Protein AF-A0AA40EVM5-F1 (afdb_monomer)

pLDDT: mean 80.19, std 27.19, range [25.98, 98.94]

Solvent-accessible surface area (backbone atoms only — not comparable to full-atom values): 22036 Å² total; per-residue (Å²): 134,91,81,88,83,88,85,81,89,85,90,88,87,81,88,86,90,87,89,82,89,83,85,88,84,89,89,87,83,89,82,85,86,84,87,89,80,92,74,84,83,74,80,76,72,81,72,70,83,70,81,73,91,67,56,63,64,65,55,57,68,71,46,52,72,67,54,46,63,63,39,42,63,55,71,74,44,39,25,67,65,45,40,67,73,38,56,68,58,62,66,33,69,59,44,47,50,29,39,55,50,54,51,47,39,54,74,71,68,52,62,55,27,22,57,79,82,25,43,36,36,30,38,59,44,20,43,62,91,49,51,45,32,37,40,46,34,60,55,49,51,28,54,89,77,33,28,54,26,37,37,84,27,24,42,82,88,40,56,40,50,68,35,42,50,38,46,50,51,23,44,32,69,56,29,77,73,49,60,83,39,71,87,50,42,22,62,48,62,62,39,16,64,56,8,32,33,26,40,31,36,22,54,44,21,32,58,78,34,79,69,68,44,60,94,52,41,40,53,59,57,40,46,49,53,53,50,46,51,64,72,65,44,84,73,35,39,34,37,42,19,42,22,71,76,30,41,65,75,52,69,84,53,57,67,90,61,24,49,76,48,75,45,43,28,44,40,83,93,33,19,86,76,49,30,48,74,60,44,61,72,46,54,44,29,60,51,29,29,78,59,58,37,88,88,41,45,64,62,77,36,63,41,88,96,53,64,46,79,61,81,75,82,75,80,74,77,80,76,82,79,79,79,84,86,82,80,86,83,90,84,92,84,87,82,83,88,86,79,92,78,89,81,86,89,77,90,77,90,81,90,86,86,89,85,84,89,132

Organism: NCBI:txid314040

Sequence (358 aa):
MSTLKRKAANQAAGSDAKKTKQNGNIMSFFATPKPAAASSSTSTSAAEPTALKFNKQKWADGLTPEQRELLKLEIDTLDVSWLALLKDEILTKEFLDLKRWLARETREKRTWFPPQEDVYSWSRHTPFHTVKVVIVGQDPYHNNSQAHGLAFSVRAPTPAPPSLRNMYICLKNDYPSFVPPPAKGGLLTPWARRGVLLINTCLTVRAHEANSHANHGWERFTQRVIDLVATKRARGVVFMAWGTPAGKRVVKVDGGKHLVLKAVHPSPLSASRGFFTCGHFKKANEWLVTRYGEGGEVDWALVEGGSVLGEAAVVEEEVEEERPVSRLSETVKEGVRRGLRKTAAAEEVENVAPEEEE

Structure (mmCIF, N/CA/C/O backbone):
data_AF-A0AA40EVM5-F1
#
_entry.id   AF-A0AA40EVM5-F1
#
loop_
_atom_site.group_PDB
_atom_site.id
_atom_site.type_symbol
_atom_site.label_atom_id
_atom_site.label_alt_id
_atom_site.label_comp_id
_atom_site.label_asym_id
_atom_site.label_entity_id
_atom_site.label_seq_id
_atom_site.pdbx_PDB_ins_code
_atom_site.Cartn_x
_atom_site.Cartn_y
_atom_site.Cartn_z
_atom_site.occupancy
_atom_site.B_iso_or_equiv
_atom_site.auth_seq_id
_atom_site.auth_comp_id
_atom_site.auth_asym_id
_atom_site.auth_atom_id
_atom_site.pdbx_PDB_model_num
ATOM 1 N N . MET A 1 1 ? 16.373 -48.353 18.738 1.00 36.44 1 MET A N 1
ATOM 2 C CA . MET A 1 1 ? 16.098 -49.763 19.084 1.00 36.44 1 MET A CA 1
ATOM 3 C C . MET A 1 1 ? 14.592 -49.944 19.231 1.00 36.44 1 MET A C 1
ATOM 5 O O . MET A 1 1 ? 14.053 -49.385 20.168 1.00 36.44 1 MET A O 1
ATOM 9 N N . SER A 1 2 ? 13.980 -50.719 18.317 1.00 38.44 2 SER A N 1
ATOM 10 C CA . SER A 1 2 ? 12.705 -51.465 18.463 1.00 38.44 2 SER A CA 1
ATOM 11 C C . SER A 1 2 ? 11.383 -50.671 18.616 1.00 38.44 2 SER A C 1
ATOM 13 O O . SER A 1 2 ? 11.312 -49.781 19.443 1.00 38.44 2 SER A O 1
ATOM 15 N N . THR A 1 3 ? 10.261 -50.930 17.929 1.00 38.97 3 THR A N 1
ATOM 16 C CA . THR A 1 3 ? 9.872 -51.862 16.847 1.00 38.97 3 THR A CA 1
ATOM 17 C C . THR A 1 3 ? 8.542 -51.398 16.222 1.00 38.97 3 THR A C 1
ATOM 19 O O . THR A 1 3 ? 7.712 -50.760 16.862 1.00 38.97 3 THR A O 1
ATOM 22 N N . LEU A 1 4 ? 8.344 -51.775 14.955 1.00 41.50 4 LEU A N 1
ATOM 23 C CA . LEU A 1 4 ? 7.101 -51.729 14.178 1.00 41.50 4 LEU A CA 1
ATOM 24 C C . LEU A 1 4 ? 6.017 -52.686 14.711 1.00 41.50 4 LEU A C 1
ATOM 26 O O . LEU A 1 4 ? 6.352 -53.768 15.189 1.00 41.50 4 LEU A O 1
ATOM 30 N N . LYS A 1 5 ? 4.738 -52.411 14.396 1.00 38.59 5 LYS A N 1
ATOM 31 C CA . LYS A 1 5 ? 3.815 -53.450 13.885 1.00 38.59 5 LYS A CA 1
ATOM 32 C C . LYS A 1 5 ? 2.615 -52.874 13.116 1.00 38.59 5 LYS A C 1
ATOM 34 O O . LYS A 1 5 ? 1.750 -52.211 13.674 1.00 38.59 5 LYS A O 1
ATOM 39 N N . ARG A 1 6 ? 2.571 -53.191 11.816 1.00 39.66 6 ARG A N 1
ATOM 40 C CA . ARG A 1 6 ? 1.374 -53.202 10.957 1.00 39.66 6 ARG A CA 1
ATOM 41 C C . ARG A 1 6 ? 0.517 -54.428 11.296 1.00 39.66 6 ARG A C 1
ATOM 43 O O . ARG A 1 6 ? 1.074 -55.474 11.628 1.00 39.66 6 ARG A O 1
ATOM 50 N N . LYS A 1 7 ? -0.792 -54.359 11.041 1.00 35.97 7 LYS A N 1
ATOM 51 C CA . LYS A 1 7 ? -1.577 -55.528 10.616 1.00 35.97 7 LYS A CA 1
ATOM 52 C C . LYS A 1 7 ? -2.640 -55.099 9.605 1.00 35.97 7 LYS A C 1
ATOM 54 O O . LYS A 1 7 ? -3.309 -54.090 9.794 1.00 35.97 7 LYS A O 1
ATOM 59 N N . ALA A 1 8 ? -2.709 -55.855 8.517 1.00 33.06 8 ALA A N 1
ATOM 60 C CA . ALA A 1 8 ? -3.595 -55.682 7.379 1.00 33.06 8 ALA A CA 1
ATOM 61 C C . ALA A 1 8 ? -4.782 -56.661 7.438 1.00 33.06 8 ALA A C 1
ATOM 63 O O . ALA A 1 8 ? -4.667 -57.715 8.059 1.00 33.06 8 ALA A O 1
ATOM 64 N N . ALA A 1 9 ? -5.842 -56.269 6.720 1.00 31.80 9 ALA A N 1
ATOM 65 C CA . ALA A 1 9 ? -6.784 -57.049 5.905 1.00 31.80 9 ALA A CA 1
ATOM 66 C C . ALA A 1 9 ? -7.546 -58.251 6.506 1.00 31.80 9 ALA A C 1
ATOM 68 O O . ALA A 1 9 ? -6.947 -59.224 6.951 1.00 31.80 9 ALA A O 1
ATOM 69 N N . ASN A 1 10 ? -8.870 -58.270 6.288 1.00 30.08 10 ASN A N 1
ATOM 70 C CA . ASN A 1 10 ? -9.436 -59.277 5.385 1.00 30.08 10 ASN A CA 1
ATOM 71 C C . ASN A 1 10 ? -10.736 -58.812 4.697 1.00 30.08 10 ASN A C 1
ATOM 73 O O . ASN A 1 10 ? -11.513 -58.048 5.264 1.00 30.08 10 ASN A O 1
ATOM 77 N N . GLN A 1 11 ? -10.894 -59.268 3.455 1.00 31.97 11 GLN A N 1
ATOM 78 C CA . GLN A 1 11 ? -11.979 -59.025 2.500 1.00 31.97 11 GLN A CA 1
ATOM 79 C C . GLN A 1 11 ? -13.086 -60.091 2.593 1.00 31.97 11 GLN A C 1
ATOM 81 O O . GLN A 1 11 ? -12.864 -61.145 3.185 1.00 31.97 11 GLN A O 1
ATOM 86 N N . ALA A 1 12 ? -14.188 -59.816 1.875 1.00 32.16 12 ALA A N 1
ATOM 87 C CA . ALA A 1 12 ? -15.011 -60.706 1.024 1.00 32.16 12 ALA A CA 1
ATOM 88 C C . ALA A 1 12 ? -16.516 -60.580 1.337 1.00 32.16 12 ALA A C 1
ATOM 90 O O . ALA A 1 12 ? -16.874 -60.404 2.493 1.00 32.16 12 ALA A O 1
ATOM 91 N N . ALA A 1 13 ? -17.480 -60.737 0.426 1.00 29.89 13 ALA A N 1
ATOM 92 C CA . ALA A 1 13 ? -17.610 -60.696 -1.039 1.00 29.89 13 ALA A CA 1
ATOM 93 C C . ALA A 1 13 ? -19.093 -61.045 -1.352 1.00 29.89 13 ALA A C 1
ATOM 95 O O . ALA A 1 13 ? -19.739 -61.701 -0.538 1.00 29.89 13 ALA A O 1
ATOM 96 N N . GLY A 1 14 ? -19.590 -60.665 -2.537 1.00 28.16 14 GLY A N 1
ATOM 97 C CA . GLY A 1 14 ? -20.853 -61.127 -3.155 1.00 28.16 14 GLY A CA 1
ATOM 98 C C . GLY A 1 14 ? -21.662 -59.954 -3.736 1.00 28.16 14 GLY A C 1
ATOM 99 O O . GLY A 1 14 ? -22.188 -59.167 -2.959 1.00 28.16 14 GLY A O 1
ATOM 100 N N . SER A 1 15 ? -21.605 -59.597 -5.034 1.00 32.59 15 SER A N 1
ATOM 101 C CA . SER A 1 15 ? -22.117 -60.268 -6.264 1.00 32.59 15 SER A CA 1
ATOM 102 C C . SER A 1 15 ? -23.634 -60.521 -6.199 1.00 32.59 15 SER A C 1
ATOM 104 O O . SER A 1 15 ? -24.116 -60.990 -5.181 1.00 32.59 15 SER A O 1
ATOM 106 N N . ASP A 1 16 ? -24.493 -60.286 -7.190 1.00 32.94 16 ASP A N 1
ATOM 107 C CA . ASP A 1 16 ? -24.405 -59.990 -8.626 1.00 32.94 16 ASP A CA 1
ATOM 108 C C . ASP A 1 16 ? -25.821 -59.555 -9.079 1.00 32.94 16 ASP A C 1
ATOM 110 O O . ASP A 1 16 ? -26.796 -60.044 -8.511 1.00 32.94 16 ASP A O 1
ATOM 114 N N . ALA A 1 17 ? -25.961 -58.730 -10.128 1.00 34.62 17 ALA A N 1
ATOM 115 C CA . ALA A 1 17 ? -27.009 -58.890 -11.157 1.00 34.62 17 ALA A CA 1
ATOM 116 C C . ALA A 1 17 ? -26.873 -57.859 -12.292 1.00 34.62 17 ALA A C 1
ATOM 118 O O . ALA A 1 17 ? -26.685 -56.663 -12.092 1.00 34.62 17 ALA A O 1
ATOM 119 N N . LYS A 1 18 ? -27.008 -58.374 -13.513 1.00 33.91 18 LYS A N 1
ATOM 120 C CA . LYS A 1 18 ? -26.633 -57.818 -14.816 1.00 33.91 18 LYS A CA 1
ATOM 121 C C . LYS A 1 18 ? -27.851 -57.845 -15.744 1.00 33.91 18 LYS A C 1
ATOM 123 O O . LYS A 1 18 ? -28.556 -58.850 -15.740 1.00 33.91 18 LYS A O 1
ATOM 128 N N . LYS A 1 19 ? -28.029 -56.823 -16.595 1.00 31.16 19 LYS A N 1
ATOM 129 C CA . LYS A 1 19 ? -28.565 -56.881 -17.985 1.00 31.16 19 LYS A CA 1
ATOM 130 C C . LYS A 1 19 ? -28.661 -55.458 -18.578 1.00 31.16 19 LYS A C 1
ATOM 132 O O . LYS A 1 19 ? -28.769 -54.505 -17.826 1.00 31.16 19 LYS A O 1
ATOM 137 N N . THR A 1 20 ? -28.830 -55.245 -19.884 1.00 30.50 20 THR A N 1
ATOM 138 C CA . THR A 1 20 ? -27.878 -55.257 -21.016 1.00 30.50 20 THR A CA 1
ATOM 139 C C . THR A 1 20 ? -28.543 -54.478 -22.178 1.00 30.50 20 THR A C 1
ATOM 141 O O . THR A 1 20 ? -29.699 -54.754 -22.453 1.00 30.50 20 THR A O 1
ATOM 144 N N . LYS A 1 21 ? -27.785 -53.570 -22.836 1.00 32.84 21 LYS A N 1
ATOM 145 C CA . LYS A 1 21 ? -27.824 -53.025 -24.235 1.00 32.84 21 LYS A CA 1
ATOM 146 C C . LYS A 1 21 ? -29.144 -52.567 -24.909 1.00 32.84 21 LYS A C 1
ATOM 148 O O . LYS A 1 21 ? -30.064 -53.360 -25.011 1.00 32.84 21 LYS A O 1
ATOM 153 N N . GLN A 1 22 ? -29.101 -51.439 -25.650 1.00 37.47 22 GLN A N 1
ATOM 154 C CA . GLN A 1 22 ? -28.781 -51.397 -27.105 1.00 37.47 22 GLN A CA 1
ATOM 155 C C . GLN A 1 22 ? -28.713 -49.975 -27.738 1.00 37.47 22 GLN A C 1
ATOM 157 O O . GLN A 1 22 ? -29.552 -49.135 -27.449 1.00 37.47 22 GLN A O 1
ATOM 162 N N . ASN A 1 23 ? -27.709 -49.805 -28.624 1.00 33.00 23 ASN A N 1
ATOM 163 C CA . ASN A 1 23 ? -27.614 -49.120 -29.943 1.00 33.00 23 ASN A CA 1
ATOM 164 C C . ASN A 1 23 ? -28.203 -47.711 -30.170 1.00 33.00 23 ASN A C 1
ATOM 166 O O . ASN A 1 23 ? -29.403 -47.510 -30.077 1.00 33.00 23 ASN A O 1
ATOM 170 N N . GLY A 1 24 ? -27.380 -46.722 -30.549 1.00 30.31 24 GLY A N 1
ATOM 171 C CA . GLY A 1 24 ? -27.075 -46.308 -31.945 1.00 30.31 24 GLY A CA 1
ATOM 172 C C . GLY A 1 24 ? -27.367 -44.790 -32.035 1.00 30.31 24 GLY A C 1
ATOM 173 O O . GLY A 1 24 ? -28.217 -44.327 -31.294 1.00 30.31 24 GLY A O 1
ATOM 174 N N . ASN A 1 25 ? -26.728 -43.901 -32.794 1.00 33.31 25 ASN A N 1
ATOM 175 C CA . ASN A 1 25 ? -26.059 -43.979 -34.082 1.00 33.31 25 ASN A CA 1
ATOM 176 C C . ASN A 1 25 ? -25.100 -42.771 -34.222 1.00 33.31 25 ASN A C 1
ATOM 178 O O . ASN A 1 25 ? -25.362 -41.690 -33.697 1.00 33.31 25 ASN A O 1
ATOM 182 N N . ILE A 1 26 ? -24.007 -42.981 -34.949 1.00 43.72 26 ILE A N 1
ATOM 183 C CA . ILE A 1 26 ? -23.061 -41.978 -35.447 1.00 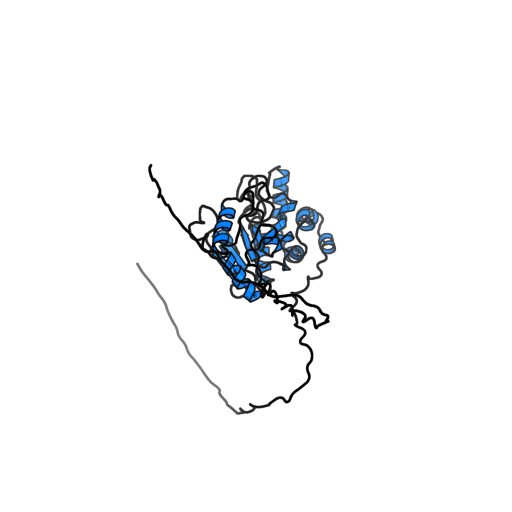43.72 26 ILE A CA 1
ATOM 184 C C . ILE A 1 26 ? -23.588 -41.531 -36.826 1.00 43.72 26 ILE A C 1
ATOM 186 O O . ILE A 1 26 ? -24.130 -42.380 -37.523 1.00 43.72 26 ILE A O 1
ATOM 190 N N . MET A 1 27 ? -23.464 -40.247 -37.194 1.00 31.45 27 MET A N 1
ATOM 191 C CA . MET A 1 27 ? -23.624 -39.631 -38.541 1.00 31.45 27 MET A CA 1
ATOM 192 C C . MET A 1 27 ? -24.464 -38.342 -38.491 1.00 31.45 27 MET A C 1
ATOM 194 O O . MET A 1 27 ? -25.687 -38.395 -38.531 1.00 31.45 27 MET A O 1
ATOM 198 N N . SER A 1 28 ? -23.790 -37.188 -38.489 1.00 35.19 28 SER A N 1
ATOM 199 C CA . SER A 1 28 ? -24.217 -35.976 -39.215 1.00 35.19 28 SER A CA 1
ATOM 200 C C . SER A 1 28 ? -23.086 -34.938 -39.179 1.00 35.19 28 SER A C 1
ATOM 202 O O . SER A 1 28 ? -23.123 -33.960 -38.434 1.00 35.19 28 SER A O 1
ATOM 204 N N . PHE A 1 29 ? -22.038 -35.200 -39.959 1.00 40.44 29 PHE A N 1
ATOM 205 C CA . PHE A 1 29 ? -21.063 -34.198 -40.384 1.00 40.44 29 PHE A CA 1
ATOM 206 C C . PHE A 1 29 ? -21.494 -33.687 -41.770 1.00 40.44 29 PHE A C 1
ATOM 208 O O . PHE A 1 29 ? -21.949 -34.487 -42.582 1.00 40.44 29 PHE A O 1
ATOM 215 N N . PHE A 1 30 ? -21.305 -32.385 -42.013 1.00 36.81 30 PHE A N 1
ATOM 216 C CA . PHE A 1 30 ? -21.639 -31.584 -43.208 1.00 36.81 30 PHE A CA 1
ATOM 217 C C . PHE A 1 30 ? -23.038 -30.945 -43.256 1.00 36.81 30 PHE A C 1
ATOM 219 O O . PHE A 1 30 ? -23.989 -31.491 -43.805 1.00 36.81 30 PHE A O 1
ATOM 226 N N . ALA A 1 31 ? -23.104 -29.695 -42.789 1.00 34.38 31 ALA A N 1
ATOM 227 C CA . ALA A 1 31 ? -24.028 -28.689 -43.305 1.00 34.38 31 ALA A CA 1
ATOM 228 C C . ALA A 1 31 ? -23.242 -27.391 -43.559 1.00 34.38 31 ALA A C 1
ATOM 230 O O . ALA A 1 31 ? -22.620 -26.835 -42.655 1.00 34.38 31 ALA A O 1
ATOM 231 N N . THR A 1 32 ? -23.220 -26.952 -44.814 1.00 38.06 32 THR A N 1
ATOM 232 C CA . THR A 1 32 ? -22.658 -25.680 -45.283 1.00 38.06 32 THR A CA 1
ATOM 233 C C . THR A 1 32 ? -23.666 -24.541 -45.067 1.00 38.06 32 THR A C 1
ATOM 235 O O . THR A 1 32 ? -24.846 -24.728 -45.365 1.00 38.06 32 THR A O 1
ATOM 238 N N . PRO A 1 33 ? -23.252 -23.340 -44.619 1.00 35.19 33 PRO A N 1
ATOM 239 C CA . PRO A 1 33 ? -24.110 -22.160 -44.667 1.00 35.19 33 PRO A CA 1
ATOM 240 C C . PRO A 1 33 ? -23.898 -21.355 -45.966 1.00 35.19 33 PRO A C 1
ATOM 242 O O . PRO A 1 33 ? -22.767 -21.076 -46.363 1.00 35.19 33 PRO A O 1
ATOM 245 N N . LYS A 1 34 ? -25.003 -20.964 -46.623 1.00 31.66 34 LYS A N 1
ATOM 246 C CA . LYS A 1 34 ? -25.072 -19.974 -47.727 1.00 31.66 34 LYS A CA 1
ATOM 247 C C . LYS A 1 34 ? -25.257 -18.548 -47.140 1.00 31.66 34 LYS A C 1
ATOM 249 O O . LYS A 1 34 ? -25.759 -18.448 -46.022 1.00 31.66 34 LYS A O 1
ATOM 254 N N . PRO A 1 35 ? -24.869 -17.457 -47.838 1.00 37.91 35 PRO A N 1
ATOM 255 C CA . PRO A 1 35 ? -24.393 -16.230 -47.198 1.00 37.91 35 PRO A CA 1
ATOM 256 C C . PRO A 1 35 ? -25.403 -15.069 -47.113 1.00 37.91 35 PRO A C 1
ATOM 258 O O . PRO A 1 35 ? -26.410 -15.044 -47.816 1.00 37.91 35 PRO A O 1
ATOM 261 N N . ALA A 1 36 ? -24.947 -14.066 -46.346 1.00 27.78 36 ALA A N 1
ATOM 262 C CA . ALA A 1 36 ? -25.237 -12.625 -46.369 1.00 27.78 36 ALA A CA 1
ATOM 263 C C . ALA A 1 36 ? -26.368 -12.087 -45.472 1.00 27.78 36 ALA A C 1
ATOM 265 O O . ALA A 1 36 ? -27.545 -12.202 -45.785 1.00 27.78 36 ALA A O 1
ATOM 266 N N . ALA A 1 37 ? -25.975 -11.352 -44.427 1.00 29.52 37 ALA A N 1
ATOM 267 C CA . ALA A 1 37 ? -26.127 -9.893 -44.390 1.00 29.52 37 ALA A CA 1
ATOM 268 C C . ALA A 1 37 ? -25.245 -9.314 -43.270 1.00 29.52 37 ALA A C 1
ATOM 270 O O . ALA A 1 37 ? -25.232 -9.812 -42.147 1.00 29.52 37 ALA A O 1
ATOM 271 N N . ALA A 1 38 ? -24.466 -8.291 -43.609 1.00 36.56 38 ALA A N 1
ATOM 272 C CA . ALA A 1 38 ? -23.578 -7.587 -42.699 1.00 36.56 38 ALA A CA 1
ATOM 273 C C . ALA A 1 38 ? -24.377 -6.762 -41.677 1.00 36.56 38 ALA A C 1
ATOM 275 O O . ALA A 1 38 ? -25.217 -5.951 -42.060 1.00 36.56 38 ALA A O 1
ATOM 276 N N . SER A 1 39 ? -24.059 -6.904 -40.390 1.00 29.52 39 SER A N 1
ATOM 277 C CA . SER A 1 39 ? -24.356 -5.876 -39.391 1.00 29.52 39 SER A CA 1
ATOM 278 C C . SER A 1 39 ? -23.197 -5.764 -38.407 1.00 29.52 39 SER A C 1
ATOM 280 O O . SER A 1 39 ? -22.885 -6.710 -37.686 1.00 29.52 39 SER A O 1
ATOM 282 N N . SER A 1 40 ? -22.563 -4.594 -38.448 1.00 28.89 40 SER A N 1
ATOM 283 C CA . SER A 1 40 ? -21.650 -3.987 -37.476 1.00 28.89 40 SER A CA 1
ATOM 284 C C . SER A 1 40 ? -21.433 -4.762 -36.170 1.00 28.89 40 SER A C 1
ATOM 286 O O . SER A 1 40 ? -22.289 -4.780 -35.283 1.00 28.89 40 SER A O 1
ATOM 288 N N . SER A 1 41 ? -20.235 -5.320 -36.018 1.00 25.98 41 SER A N 1
ATOM 289 C CA . SER A 1 41 ? -19.715 -5.823 -34.753 1.00 25.98 41 SER A CA 1
ATOM 290 C C . SER A 1 41 ? -19.472 -4.660 -33.790 1.00 25.98 41 SER A C 1
ATOM 292 O O . SER A 1 41 ? -18.411 -4.034 -33.801 1.00 25.98 41 SER A O 1
ATOM 294 N N . THR A 1 42 ? -20.452 -4.360 -32.942 1.00 27.69 42 THR A N 1
ATOM 295 C CA . THR A 1 42 ? -20.211 -3.574 -31.733 1.00 27.69 42 THR A CA 1
ATOM 296 C C . THR A 1 42 ? -19.382 -4.440 -30.792 1.00 27.69 42 THR A C 1
ATOM 298 O O . THR A 1 42 ? -19.867 -5.432 -30.245 1.00 27.69 42 THR A O 1
ATOM 301 N N . SER A 1 43 ? -18.107 -4.089 -30.644 1.00 30.22 43 SER A N 1
ATOM 302 C CA . SER A 1 43 ? -17.206 -4.659 -29.652 1.00 30.22 43 SER A CA 1
ATOM 303 C C . SER A 1 43 ? -17.839 -4.517 -28.270 1.00 30.22 43 SER A C 1
ATOM 305 O O . SER A 1 43 ? -17.930 -3.436 -27.689 1.00 30.22 43 SER A O 1
ATOM 307 N N . THR A 1 44 ? -18.328 -5.633 -27.738 1.00 28.86 44 THR A N 1
ATOM 308 C CA . THR A 1 44 ? -18.834 -5.699 -26.373 1.00 28.86 44 THR A CA 1
ATOM 309 C C . THR A 1 44 ? -17.619 -5.688 -25.455 1.00 28.86 44 THR A C 1
ATOM 311 O O . THR A 1 44 ? -17.064 -6.721 -25.091 1.00 28.86 44 THR A O 1
ATOM 314 N N . SER A 1 45 ? -17.161 -4.479 -25.131 1.00 37.53 45 SER A N 1
ATOM 315 C CA . SER A 1 45 ? -16.341 -4.213 -23.957 1.00 37.53 45 SER A CA 1
ATOM 316 C C . SER A 1 45 ? -17.027 -4.885 -22.769 1.00 37.53 45 SER A C 1
ATOM 318 O O . SER A 1 45 ? -18.132 -4.503 -22.378 1.00 37.53 45 SER A O 1
ATOM 320 N N . ALA A 1 46 ? -16.411 -5.945 -22.246 1.00 38.06 46 ALA A N 1
ATOM 321 C CA . ALA A 1 46 ? -16.832 -6.574 -21.009 1.00 38.06 46 ALA A CA 1
ATOM 322 C C . ALA A 1 46 ? -16.622 -5.555 -19.883 1.00 38.06 46 ALA A C 1
ATOM 324 O O . ALA A 1 46 ? -15.542 -5.458 -19.300 1.00 38.06 46 ALA A O 1
ATOM 325 N N . ALA A 1 47 ? -17.654 -4.749 -19.639 1.00 39.84 47 ALA A N 1
ATOM 326 C CA . ALA A 1 47 ? -17.701 -3.801 -18.549 1.00 39.84 47 ALA A CA 1
ATOM 327 C C . ALA A 1 47 ? -17.504 -4.567 -17.236 1.00 39.84 47 ALA A C 1
ATOM 329 O O . ALA A 1 47 ? -18.292 -5.445 -16.875 1.00 39.84 47 ALA A O 1
ATOM 330 N N . GLU A 1 48 ? -16.419 -4.239 -16.533 1.00 49.16 48 GLU A N 1
ATOM 331 C CA . GLU A 1 48 ? -16.248 -4.606 -15.132 1.00 49.16 48 GLU A CA 1
ATOM 332 C C . GLU A 1 48 ? -17.496 -4.161 -14.352 1.00 49.16 48 GLU A C 1
ATOM 334 O O . GLU A 1 48 ? -18.086 -3.132 -14.694 1.00 49.16 48 GLU A O 1
ATOM 339 N N . PRO A 1 49 ? -17.939 -4.917 -13.330 1.00 45.28 49 PRO A N 1
ATOM 340 C CA . PRO A 1 49 ? -19.195 -4.630 -12.660 1.00 45.28 49 PRO A CA 1
ATOM 341 C C . PRO A 1 49 ? -19.161 -3.208 -12.103 1.00 45.28 49 PRO A C 1
ATOM 343 O O . PRO A 1 49 ? -18.424 -2.901 -11.164 1.00 45.28 49 PRO A O 1
ATOM 346 N N . THR A 1 50 ? -19.978 -2.357 -12.722 1.00 44.06 50 THR A N 1
ATOM 347 C CA . THR A 1 50 ? -20.322 -1.006 -12.293 1.00 44.06 50 THR A CA 1
ATOM 348 C C . THR A 1 50 ? -20.500 -0.981 -10.786 1.00 44.06 50 THR A C 1
ATOM 350 O O . THR A 1 50 ? -21.224 -1.812 -10.230 1.00 44.06 50 THR A O 1
ATOM 353 N N . ALA A 1 51 ? -19.822 -0.024 -10.151 1.00 49.91 51 ALA A N 1
ATOM 354 C CA . ALA A 1 51 ? -19.894 0.274 -8.734 1.00 49.91 51 ALA A CA 1
ATOM 355 C C . ALA A 1 51 ? -21.311 0.038 -8.191 1.00 49.91 51 ALA A C 1
ATOM 357 O O . ALA A 1 51 ? -22.269 0.730 -8.542 1.00 49.91 51 ALA A O 1
ATOM 358 N N . LEU A 1 52 ? -21.435 -0.978 -7.338 1.00 53.56 52 LEU A N 1
ATOM 359 C CA . LEU A 1 52 ? -22.614 -1.189 -6.515 1.00 53.56 52 LEU A CA 1
ATOM 360 C C . LEU A 1 52 ? -22.983 0.140 -5.849 1.00 53.56 52 LEU A C 1
ATOM 362 O O . LEU A 1 52 ? -22.105 0.844 -5.352 1.00 53.56 52 LEU A O 1
ATOM 366 N N . LYS A 1 53 ? -24.284 0.451 -5.849 1.00 74.44 53 LYS A N 1
ATOM 367 C CA . LYS A 1 53 ? -24.945 1.628 -5.262 1.00 74.44 53 LYS A CA 1
ATOM 368 C C . LYS A 1 53 ? -24.697 1.737 -3.745 1.00 74.44 53 LYS A C 1
ATOM 370 O O . LYS A 1 53 ? -25.622 1.626 -2.942 1.00 74.44 53 LYS A O 1
ATOM 375 N N . PHE A 1 54 ? -23.449 1.894 -3.320 1.00 92.62 54 PHE A N 1
ATOM 376 C CA . PHE A 1 54 ? -23.088 2.088 -1.928 1.00 92.62 54 PHE A CA 1
ATOM 377 C C . PHE A 1 54 ? -23.350 3.545 -1.559 1.00 92.62 54 PHE A C 1
ATOM 379 O O . PHE A 1 54 ? -22.612 4.450 -1.941 1.00 92.62 54 PHE A O 1
ATOM 386 N N . ASN A 1 55 ? -24.430 3.773 -0.815 1.00 95.44 55 ASN A N 1
ATOM 387 C CA . ASN A 1 55 ? -24.710 5.080 -0.246 1.00 95.44 55 ASN A CA 1
ATOM 388 C C . ASN A 1 55 ? -23.944 5.222 1.078 1.00 95.44 55 ASN A C 1
ATOM 390 O O . ASN A 1 55 ? -24.389 4.734 2.120 1.00 95.44 55 ASN A O 1
ATOM 394 N N . LYS A 1 56 ? -22.785 5.887 1.009 1.00 95.38 56 LYS A N 1
ATOM 395 C CA . LYS A 1 56 ? -21.902 6.160 2.151 1.00 95.38 56 LYS A CA 1
ATOM 396 C C . LYS A 1 56 ? -22.624 6.886 3.287 1.00 95.38 56 LYS A C 1
ATOM 398 O O . LYS A 1 56 ? -22.444 6.506 4.438 1.00 95.38 56 LYS A O 1
ATOM 403 N N . GLN A 1 57 ? -23.464 7.871 2.962 1.00 94.69 57 GLN A N 1
ATOM 404 C CA . GLN A 1 57 ? -24.193 8.661 3.954 1.00 94.69 57 GLN A CA 1
ATOM 405 C C . GLN A 1 57 ? -25.191 7.791 4.722 1.00 94.69 57 GLN A C 1
ATOM 407 O O . GLN A 1 57 ? -25.117 7.696 5.939 1.00 94.69 57 GLN A O 1
ATOM 412 N N . LYS A 1 58 ? -26.040 7.045 4.004 1.00 96.31 58 LYS A N 1
ATOM 413 C CA . LYS A 1 58 ? -27.010 6.126 4.615 1.00 96.31 58 LYS A CA 1
ATOM 414 C C . LYS A 1 58 ? -26.334 5.061 5.484 1.00 96.31 58 LYS A C 1
ATOM 416 O O . LYS A 1 58 ? -26.873 4.691 6.522 1.00 96.31 58 LYS A O 1
ATOM 421 N N . TRP A 1 59 ? -25.183 4.540 5.052 1.00 96.69 59 TRP A N 1
ATOM 422 C CA . TRP A 1 59 ? -24.414 3.588 5.854 1.00 96.69 59 TRP A CA 1
ATOM 423 C C . TRP A 1 59 ? -23.867 4.236 7.132 1.00 96.69 59 TRP A C 1
ATOM 425 O O . TRP A 1 59 ? -24.055 3.674 8.208 1.00 96.69 59 TRP A O 1
ATOM 435 N N . ALA A 1 60 ? -23.264 5.423 7.028 1.00 96.62 60 ALA A N 1
ATOM 436 C CA . ALA A 1 60 ? -22.746 6.162 8.179 1.00 96.62 60 ALA A CA 1
ATOM 437 C C . ALA A 1 60 ? -23.860 6.556 9.166 1.00 96.62 60 ALA A C 1
ATOM 439 O O . ALA A 1 60 ? -23.654 6.516 10.378 1.00 96.62 60 ALA A O 1
ATOM 440 N N . ASP A 1 61 ? -25.055 6.873 8.662 1.00 96.25 61 ASP A N 1
ATOM 441 C CA . ASP A 1 61 ? -26.216 7.220 9.482 1.00 96.25 61 ASP A CA 1
ATOM 442 C C . ASP A 1 61 ? -26.754 6.043 10.301 1.00 96.25 61 ASP A C 1
ATOM 444 O O . ASP A 1 61 ? -27.309 6.260 11.376 1.00 96.25 61 ASP A O 1
ATOM 448 N N . GLY A 1 62 ? -26.530 4.808 9.843 1.00 97.12 62 GLY A N 1
ATOM 449 C CA . GLY A 1 62 ? -26.889 3.589 10.570 1.00 97.12 62 GLY A CA 1
ATOM 450 C C . GLY A 1 62 ? -25.905 3.179 11.672 1.00 97.12 62 GLY A C 1
ATOM 451 O O . GLY A 1 62 ? -26.179 2.215 12.384 1.00 97.12 62 GLY A O 1
ATOM 452 N N . LEU A 1 63 ? -24.764 3.864 11.814 1.00 97.94 63 LEU A N 1
ATOM 453 C CA . LEU A 1 63 ? -23.765 3.559 12.841 1.00 97.94 63 LEU A CA 1
ATOM 454 C C . LEU A 1 63 ? -24.190 4.081 14.214 1.00 97.94 63 LEU A C 1
ATOM 456 O O . LEU A 1 63 ? -24.763 5.171 14.327 1.00 97.94 63 LEU A O 1
ATOM 460 N N . THR A 1 64 ? -23.829 3.345 15.269 1.00 98.19 64 THR A N 1
ATOM 461 C CA . THR A 1 64 ? -23.988 3.836 16.645 1.00 98.19 64 THR A CA 1
ATOM 462 C C . THR A 1 64 ? -23.118 5.081 16.881 1.00 98.19 64 THR A C 1
ATOM 464 O O . THR A 1 64 ? -22.131 5.285 16.165 1.00 98.19 64 THR A O 1
ATOM 467 N N . PRO A 1 65 ? -23.426 5.919 17.891 1.00 97.94 65 PRO A N 1
ATOM 468 C CA . PRO A 1 65 ? -22.596 7.081 18.211 1.00 97.94 65 PRO A CA 1
ATOM 469 C C . PRO A 1 65 ? -21.124 6.720 18.456 1.00 97.94 65 PRO A C 1
ATOM 471 O O . PRO A 1 65 ? -20.241 7.353 17.884 1.00 97.94 65 PRO A O 1
ATOM 474 N N . GLU A 1 66 ? -20.864 5.646 19.212 1.00 97.06 66 GLU A N 1
ATOM 475 C CA . GLU A 1 66 ? -19.502 5.157 19.472 1.00 97.06 66 GLU A CA 1
ATOM 476 C C . GLU A 1 66 ? -18.801 4.712 18.180 1.00 97.06 66 GLU A C 1
ATOM 478 O O . GLU A 1 66 ? -17.649 5.066 17.939 1.00 97.06 66 GLU A O 1
ATOM 483 N N . GLN A 1 67 ? -19.490 3.963 17.311 1.00 98.06 67 GLN A N 1
ATOM 484 C CA . GLN A 1 67 ? -18.921 3.540 16.029 1.00 98.06 67 GLN A CA 1
ATOM 485 C C . GLN A 1 67 ? -18.592 4.739 15.141 1.00 98.06 67 GLN A C 1
ATOM 487 O O . GLN A 1 67 ? -17.538 4.757 14.515 1.00 98.06 67 GLN A O 1
ATOM 492 N N . ARG A 1 68 ? -19.465 5.750 15.094 1.00 97.56 68 ARG A N 1
ATOM 493 C CA . ARG A 1 68 ? -19.246 6.960 14.294 1.00 97.56 68 ARG A CA 1
ATOM 494 C C . ARG A 1 68 ? -18.037 7.754 14.784 1.00 97.56 68 ARG A C 1
ATOM 496 O O . ARG A 1 68 ? -17.280 8.262 13.962 1.00 97.56 68 ARG A O 1
ATOM 503 N N . GLU A 1 69 ? -17.843 7.833 16.097 1.00 97.38 69 GLU A N 1
ATOM 504 C CA . GLU A 1 69 ? -16.669 8.468 16.697 1.00 97.38 69 GLU A CA 1
ATOM 505 C C . GLU A 1 69 ? -15.388 7.688 16.373 1.00 97.38 69 GLU A C 1
ATOM 507 O O . GLU A 1 69 ? -14.437 8.253 15.828 1.00 97.38 69 GLU A O 1
ATOM 512 N N . LEU A 1 70 ? -15.377 6.375 16.632 1.00 98.12 70 LEU A N 1
ATOM 513 C CA . LEU A 1 70 ? -14.209 5.523 16.392 1.00 98.12 70 LEU A CA 1
ATOM 514 C C . LEU A 1 70 ? -13.831 5.435 14.911 1.00 98.12 70 LEU A C 1
ATOM 516 O O . LEU A 1 70 ? -12.644 5.352 14.599 1.00 98.12 70 LEU A O 1
ATOM 520 N N . LEU A 1 71 ? -14.820 5.450 14.013 1.00 98.19 71 LEU A N 1
ATOM 521 C CA . LEU A 1 71 ? -14.643 5.287 12.567 1.00 98.19 71 LEU A CA 1
ATOM 522 C C . LEU A 1 71 ? -14.625 6.608 11.795 1.00 98.19 71 LEU A C 1
ATOM 524 O O . LEU A 1 71 ? -14.687 6.597 10.564 1.00 98.19 71 LEU A O 1
ATOM 528 N N . LYS A 1 72 ? -14.544 7.755 12.483 1.00 97.56 72 LYS A N 1
ATOM 529 C CA . LYS A 1 72 ? -14.569 9.074 11.837 1.00 97.56 72 LYS A CA 1
ATOM 530 C C . LYS A 1 72 ? -13.531 9.180 10.717 1.00 97.56 72 LYS A C 1
ATOM 532 O O . LYS A 1 72 ? -13.837 9.661 9.632 1.00 97.56 72 LYS A O 1
ATOM 537 N N . LEU A 1 73 ? -12.317 8.687 10.955 1.00 97.44 73 LEU A N 1
ATOM 538 C CA . LEU A 1 73 ? -11.232 8.773 9.980 1.00 97.44 73 LEU A CA 1
ATOM 539 C C . LEU A 1 73 ? -11.512 7.945 8.716 1.00 97.44 73 LEU A C 1
ATOM 541 O O . LEU A 1 73 ? -11.249 8.400 7.604 1.00 97.44 73 LEU A O 1
ATOM 545 N N . GLU A 1 74 ? -12.041 6.735 8.879 1.00 97.94 74 GLU A N 1
ATOM 546 C CA . GLU A 1 74 ? -12.427 5.840 7.789 1.00 97.94 74 GLU A CA 1
ATOM 547 C C . GLU A 1 74 ? -13.595 6.434 6.999 1.00 97.94 74 GLU A C 1
ATOM 549 O O . GLU A 1 74 ? -13.563 6.451 5.769 1.00 97.94 74 GLU A O 1
ATOM 554 N N . ILE A 1 75 ? -14.597 6.973 7.702 1.00 97.56 75 ILE A N 1
ATOM 555 C CA . ILE A 1 75 ? -15.729 7.675 7.095 1.00 97.56 75 ILE A CA 1
ATOM 556 C C . ILE A 1 75 ? -15.221 8.866 6.288 1.00 97.56 75 ILE A C 1
ATOM 558 O O . ILE A 1 75 ? -15.651 9.040 5.158 1.00 97.56 75 ILE A O 1
ATOM 562 N N . ASP A 1 76 ? -14.292 9.664 6.794 1.00 97.19 76 ASP A N 1
ATOM 563 C CA . ASP A 1 76 ? -13.884 10.888 6.104 1.00 97.19 76 ASP A CA 1
ATOM 564 C C . ASP A 1 76 ? -12.927 10.615 4.939 1.00 97.19 76 ASP A C 1
ATOM 566 O O . ASP A 1 76 ? -13.037 11.238 3.883 1.00 97.19 76 ASP A O 1
ATOM 570 N N . THR A 1 77 ? -12.000 9.670 5.109 1.00 97.88 77 THR A N 1
ATOM 571 C CA . THR A 1 77 ? -10.793 9.613 4.271 1.00 97.88 77 THR A CA 1
ATOM 572 C C . THR A 1 77 ? -10.593 8.305 3.505 1.00 97.88 77 THR A C 1
ATOM 574 O O . THR A 1 77 ? -9.792 8.290 2.566 1.00 97.88 77 THR A O 1
ATOM 577 N N . LEU A 1 78 ? -11.288 7.212 3.841 1.00 97.94 78 LEU A N 1
ATOM 578 C CA . LEU A 1 78 ? -11.213 5.982 3.047 1.00 97.94 78 LEU A CA 1
ATOM 579 C C . LEU A 1 78 ? -11.986 6.180 1.737 1.00 97.94 78 LEU A C 1
ATOM 581 O O . LEU A 1 78 ? -13.126 6.655 1.738 1.00 97.94 78 LEU A O 1
ATOM 585 N N . ASP A 1 79 ? -11.370 5.820 0.610 1.00 98.44 79 ASP A N 1
ATOM 586 C CA . ASP A 1 79 ? -12.031 5.923 -0.691 1.00 98.44 79 ASP A CA 1
ATOM 587 C C . ASP A 1 79 ? -13.328 5.099 -0.725 1.00 98.44 79 ASP A C 1
ATOM 589 O O . ASP A 1 79 ? -13.406 3.988 -0.193 1.00 98.44 79 ASP A O 1
ATOM 593 N N . VAL A 1 80 ? -14.362 5.644 -1.369 1.00 98.06 80 VAL A N 1
ATOM 594 C CA . VAL A 1 80 ? -15.719 5.084 -1.330 1.00 98.06 80 VAL A CA 1
ATOM 595 C C . VAL A 1 80 ? -15.794 3.671 -1.913 1.00 98.06 80 VAL A C 1
ATOM 597 O O . VAL A 1 80 ? -16.571 2.850 -1.423 1.00 98.06 80 VAL A O 1
ATOM 600 N N . SER A 1 81 ? -14.969 3.359 -2.919 1.00 98.06 81 SER A N 1
ATOM 601 C CA . SER A 1 81 ? -14.947 2.032 -3.542 1.00 98.06 81 SER A CA 1
ATOM 602 C C . SER A 1 81 ? -14.357 0.975 -2.607 1.00 98.06 81 SER A C 1
ATOM 604 O O . SER A 1 81 ? -14.832 -0.161 -2.574 1.00 98.06 81 SER A O 1
ATOM 606 N N . TRP A 1 82 ? -13.381 1.365 -1.786 1.00 98.50 82 TRP A N 1
ATOM 607 C CA . TRP A 1 82 ? -12.816 0.523 -0.738 1.00 98.50 82 TRP A CA 1
ATOM 608 C C . TRP A 1 82 ? -13.743 0.407 0.465 1.00 98.50 82 TRP A C 1
ATOM 610 O O . TRP A 1 82 ? -13.977 -0.700 0.951 1.00 98.50 82 TRP A O 1
ATOM 620 N N . LEU A 1 83 ? -14.326 1.521 0.912 1.00 98.38 83 LEU A N 1
ATOM 621 C CA . LEU A 1 83 ? -15.265 1.545 2.030 1.00 98.38 83 LEU A CA 1
ATOM 622 C C . LEU A 1 83 ? -16.467 0.627 1.775 1.00 98.38 83 LEU A C 1
ATOM 624 O O . LEU A 1 83 ? -16.852 -0.130 2.660 1.00 98.38 83 LEU A O 1
ATOM 628 N N . ALA A 1 84 ? -16.997 0.604 0.549 1.00 98.06 84 ALA A N 1
ATOM 629 C CA . ALA A 1 84 ? -18.084 -0.297 0.167 1.00 98.06 84 ALA A CA 1
ATOM 630 C C . ALA A 1 84 ? -17.763 -1.787 0.414 1.00 98.06 84 ALA A C 1
ATOM 632 O O . ALA A 1 84 ? -18.665 -2.564 0.735 1.00 98.06 84 ALA A O 1
ATOM 633 N N . LEU A 1 85 ? -16.493 -2.180 0.269 1.00 98.25 85 LEU A N 1
ATOM 634 C CA . LEU A 1 85 ? -16.014 -3.557 0.434 1.00 98.25 85 LEU A CA 1
ATOM 635 C C . LEU A 1 85 ? -15.528 -3.866 1.856 1.00 98.25 85 LEU A C 1
ATOM 637 O O . LEU A 1 85 ? -15.536 -5.027 2.266 1.00 98.25 85 LEU A O 1
ATOM 641 N N . LEU A 1 86 ? -15.081 -2.843 2.586 1.00 98.44 86 LEU A N 1
ATOM 642 C CA . LEU A 1 86 ? -14.477 -2.959 3.916 1.00 98.44 86 LEU A CA 1
ATOM 643 C C . LEU A 1 86 ? -15.435 -2.602 5.055 1.00 98.44 86 LEU A C 1
ATOM 645 O O . LEU A 1 86 ? -15.084 -2.834 6.207 1.00 98.44 86 LEU A O 1
ATOM 649 N N . LYS A 1 87 ? -16.631 -2.075 4.758 1.00 97.12 87 LYS A N 1
ATOM 650 C CA . LYS A 1 87 ? -17.615 -1.619 5.755 1.00 97.12 87 LYS A CA 1
ATOM 651 C C . LYS A 1 87 ? -17.901 -2.638 6.862 1.00 97.12 87 LYS A C 1
ATOM 653 O O . LYS A 1 87 ? -18.075 -2.240 8.003 1.00 97.12 87 LYS A O 1
ATOM 658 N N . ASP A 1 88 ? -17.915 -3.931 6.540 1.00 96.81 88 ASP A N 1
ATOM 659 C CA . ASP A 1 88 ? -18.182 -4.980 7.526 1.00 96.81 88 ASP A CA 1
ATOM 660 C C . ASP A 1 88 ? -16.918 -5.302 8.344 1.00 96.81 88 ASP A C 1
ATOM 662 O O . ASP A 1 88 ? -17.008 -5.545 9.543 1.00 96.81 88 ASP A O 1
ATOM 666 N N . GLU A 1 89 ? -15.726 -5.230 7.732 1.00 98.12 89 GLU A N 1
ATOM 667 C CA . GLU A 1 89 ? -14.442 -5.449 8.421 1.00 98.12 89 GLU A CA 1
ATOM 668 C C . GLU A 1 89 ? -14.177 -4.358 9.463 1.00 98.12 89 GLU A C 1
ATOM 670 O O . GLU A 1 89 ? -13.772 -4.657 10.584 1.00 98.12 89 GLU A O 1
ATOM 675 N N . ILE A 1 90 ? -14.447 -3.094 9.126 1.00 98.19 90 ILE A N 1
ATOM 676 C CA . ILE A 1 90 ? -14.211 -1.970 10.045 1.00 98.19 90 ILE A CA 1
ATOM 677 C C . ILE A 1 90 ? -15.214 -1.915 11.207 1.00 98.19 90 ILE A C 1
ATOM 679 O O . ILE A 1 90 ? -14.993 -1.194 12.174 1.00 98.19 90 ILE A O 1
ATOM 683 N N . LEU A 1 91 ? -16.295 -2.698 11.144 1.00 98.25 91 LEU A N 1
ATOM 684 C CA . LEU A 1 91 ? -17.253 -2.866 12.242 1.00 98.25 91 LEU A CA 1
ATOM 685 C C . LEU A 1 91 ? -16.938 -4.072 13.133 1.00 98.25 91 LEU A C 1
ATOM 687 O O . LEU A 1 91 ? -17.611 -4.277 14.146 1.00 98.25 91 LEU A O 1
ATOM 691 N N . THR A 1 92 ? -15.926 -4.870 12.787 1.00 98.50 92 THR A N 1
ATOM 692 C CA . THR A 1 92 ? -15.497 -5.989 13.629 1.00 98.50 92 THR A CA 1
ATOM 693 C C . THR A 1 92 ? -14.967 -5.493 14.970 1.00 98.50 92 THR A C 1
ATOM 695 O O . THR A 1 92 ? -14.409 -4.397 15.083 1.00 98.50 92 THR A O 1
ATOM 698 N N . LYS A 1 93 ? -15.103 -6.328 16.006 1.00 98.00 93 LYS A N 1
ATOM 699 C CA . LYS A 1 93 ? -14.591 -6.015 17.344 1.00 98.00 93 LYS A CA 1
ATOM 700 C C . LYS A 1 93 ? -13.100 -5.683 17.299 1.00 98.00 93 LYS A C 1
ATOM 702 O O . LYS A 1 93 ? -12.662 -4.743 17.951 1.00 98.00 93 LYS A O 1
ATOM 707 N N . GLU A 1 94 ? -12.336 -6.433 16.516 1.00 97.88 94 GLU A N 1
ATOM 708 C CA . GLU A 1 94 ? -10.887 -6.300 16.425 1.00 97.88 94 GLU A CA 1
ATOM 709 C C . GLU A 1 94 ? -10.464 -4.978 15.787 1.00 97.88 94 GLU A C 1
ATOM 711 O O . GLU A 1 94 ? -9.526 -4.343 16.270 1.00 97.88 94 GLU A O 1
ATOM 716 N N . PHE A 1 95 ? -11.175 -4.518 14.753 1.00 98.62 95 PHE A N 1
ATOM 717 C CA . PHE A 1 95 ? -10.902 -3.208 14.171 1.00 98.62 95 PHE A CA 1
ATOM 718 C C . PHE A 1 95 ? -11.289 -2.074 15.128 1.00 98.62 95 PHE A C 1
ATOM 720 O O . PHE A 1 95 ? -10.519 -1.134 15.316 1.00 98.62 95 PHE A O 1
ATOM 727 N N . LEU A 1 96 ? -12.438 -2.170 15.802 1.00 98.62 96 LEU A N 1
ATOM 728 C CA . LEU A 1 96 ? -12.842 -1.163 16.791 1.00 98.62 96 LEU A CA 1
ATOM 729 C C . LEU A 1 96 ? -11.874 -1.107 17.987 1.00 98.62 96 LEU A C 1
ATOM 731 O O . LEU A 1 96 ? -11.556 -0.020 18.469 1.00 98.62 96 LEU A O 1
ATOM 735 N N . ASP A 1 97 ? -11.339 -2.247 18.431 1.00 98.50 97 ASP A N 1
ATOM 736 C CA . ASP A 1 97 ? -10.307 -2.304 19.473 1.00 98.50 97 ASP A CA 1
ATOM 737 C C . ASP A 1 97 ? -8.995 -1.641 19.024 1.00 98.50 97 ASP A C 1
ATOM 739 O O . ASP A 1 97 ? -8.396 -0.889 19.800 1.00 98.50 97 ASP A O 1
ATOM 743 N N . LEU A 1 98 ? -8.591 -1.828 17.760 1.00 98.56 98 LEU A N 1
ATOM 744 C CA . LEU A 1 98 ? -7.482 -1.084 17.151 1.00 98.56 98 LEU A CA 1
ATOM 745 C C . LEU A 1 98 ? -7.735 0.432 17.203 1.00 98.56 98 LEU A C 1
ATOM 747 O O . LEU A 1 98 ? -6.846 1.191 17.597 1.00 98.56 98 LEU A O 1
ATOM 751 N N . LYS A 1 99 ? -8.943 0.898 16.855 1.00 98.50 99 LYS A N 1
ATOM 752 C CA . LYS A 1 99 ? -9.288 2.332 16.904 1.00 98.50 99 LYS A CA 1
ATOM 753 C C . LYS A 1 99 ? -9.232 2.893 18.324 1.00 98.50 99 LYS A C 1
ATOM 755 O O . LYS A 1 99 ? -8.633 3.948 18.529 1.00 98.50 99 LYS A O 1
ATOM 760 N N . ARG A 1 100 ? -9.763 2.169 19.317 1.00 98.50 100 ARG A N 1
ATOM 761 C CA . ARG A 1 100 ? -9.654 2.545 20.741 1.00 98.50 100 ARG A CA 1
ATOM 762 C C . ARG A 1 100 ? -8.197 2.604 21.202 1.00 98.50 100 ARG A C 1
ATOM 764 O O . ARG A 1 100 ? -7.819 3.485 21.975 1.00 98.50 100 ARG A O 1
ATOM 771 N N . TRP A 1 101 ? -7.363 1.678 20.733 1.00 98.38 101 TRP A N 1
ATOM 772 C CA . TRP A 1 101 ? -5.936 1.673 21.040 1.00 98.38 101 TRP A CA 1
ATOM 773 C C . TRP A 1 101 ? -5.206 2.884 20.431 1.00 98.38 101 TRP A C 1
ATOM 775 O O . TRP A 1 101 ? -4.505 3.582 21.159 1.00 98.38 101 TRP A O 1
ATOM 785 N N . LEU A 1 102 ? -5.456 3.228 19.164 1.00 98.06 102 LEU A N 1
ATOM 786 C CA . LEU A 1 102 ? -4.895 4.435 18.526 1.00 98.06 102 LEU A CA 1
ATOM 787 C C . LEU A 1 102 ? -5.389 5.745 19.168 1.00 98.06 102 LEU A C 1
ATOM 789 O O . LEU A 1 102 ? -4.637 6.716 19.287 1.00 98.06 102 LEU A O 1
ATOM 793 N N . ALA A 1 103 ? -6.647 5.787 19.616 1.00 97.44 103 ALA A N 1
ATOM 794 C CA . ALA A 1 103 ? -7.172 6.930 20.362 1.00 97.44 103 ALA A CA 1
ATOM 795 C C . ALA A 1 103 ? -6.408 7.131 21.681 1.00 97.44 103 ALA A C 1
ATOM 797 O O . ALA A 1 103 ? -6.086 8.260 22.056 1.00 97.44 103 ALA A O 1
ATOM 798 N N . ARG A 1 104 ? -6.041 6.034 22.357 1.00 97.81 104 ARG A N 1
ATOM 799 C CA . ARG A 1 104 ? -5.189 6.074 23.551 1.00 97.81 104 ARG A CA 1
ATOM 800 C C . ARG A 1 104 ? -3.769 6.543 23.240 1.00 97.81 104 ARG A C 1
ATOM 802 O O . ARG A 1 104 ? -3.284 7.381 23.988 1.00 97.81 104 ARG A O 1
ATOM 809 N N . GLU A 1 105 ? -3.148 6.088 22.148 1.00 97.75 105 GLU A N 1
ATOM 810 C CA . GLU A 1 105 ? -1.837 6.604 21.701 1.00 97.75 105 GLU A CA 1
ATOM 811 C C . GLU A 1 105 ? -1.852 8.135 21.588 1.00 97.75 105 GLU A C 1
ATOM 813 O O . GLU A 1 105 ? -0.988 8.826 22.126 1.00 97.75 105 GLU A O 1
ATOM 818 N N . THR A 1 106 ? -2.902 8.664 20.958 1.00 96.00 106 THR A N 1
ATOM 819 C CA . THR A 1 106 ? -3.092 10.107 20.771 1.00 96.00 106 THR A CA 1
ATOM 820 C C . THR A 1 106 ? -3.331 10.826 22.104 1.00 96.00 106 THR A C 1
ATOM 822 O O . THR A 1 106 ? -2.715 11.856 22.375 1.00 96.00 106 THR A O 1
ATOM 825 N N . ARG A 1 107 ? -4.177 10.268 22.982 1.00 97.44 107 ARG A N 1
ATOM 826 C CA . ARG A 1 107 ? -4.452 10.819 24.322 1.00 97.44 107 ARG A CA 1
ATOM 827 C C . ARG A 1 107 ? -3.208 10.847 25.213 1.00 97.44 107 ARG A C 1
ATOM 829 O O . ARG A 1 107 ? -3.034 11.778 25.992 1.00 97.44 107 ARG A O 1
ATOM 836 N N . GLU A 1 108 ? -2.340 9.848 25.080 1.00 97.69 108 GLU A N 1
ATOM 837 C CA . GLU A 1 108 ? -1.051 9.749 25.777 1.00 97.69 108 GLU A CA 1
ATOM 838 C C . GLU A 1 108 ? 0.038 10.635 25.144 1.00 97.69 108 GLU A C 1
ATOM 840 O O . GLU A 1 108 ? 1.191 10.579 25.566 1.00 97.69 108 GLU A O 1
ATOM 845 N N . LYS A 1 109 ? -0.316 11.479 24.161 1.00 96.88 109 LYS A N 1
ATOM 846 C CA . LYS A 1 109 ? 0.589 12.399 23.452 1.00 96.88 109 LYS A CA 1
ATOM 847 C C . LYS A 1 109 ? 1.771 11.691 22.783 1.00 96.88 109 LYS A C 1
ATOM 849 O O . LYS A 1 109 ? 2.836 12.283 22.614 1.00 96.88 109 LYS A O 1
ATOM 854 N N . ARG A 1 110 ? 1.592 10.429 22.383 1.00 97.06 110 ARG A N 1
ATOM 855 C CA . ARG A 1 110 ? 2.582 9.714 21.576 1.00 97.06 110 ARG A CA 1
ATOM 856 C C . ARG A 1 110 ? 2.496 10.205 20.139 1.00 97.06 110 ARG A C 1
ATOM 858 O O . ARG A 1 110 ? 1.432 10.153 19.527 1.00 97.06 110 ARG A O 1
ATOM 865 N N . THR A 1 111 ? 3.617 10.664 19.592 1.00 97.12 111 THR A N 1
ATOM 866 C CA . THR A 1 111 ? 3.707 10.999 18.168 1.00 97.12 111 THR A CA 1
ATOM 867 C C . THR A 1 111 ? 3.755 9.715 17.355 1.00 97.12 111 THR A C 1
ATOM 869 O O . THR A 1 111 ? 4.606 8.856 17.591 1.00 97.12 111 THR A O 1
ATOM 872 N N . TRP A 1 112 ? 2.870 9.595 16.372 1.00 97.88 112 TRP A N 1
ATOM 873 C CA . TRP A 1 112 ? 2.854 8.485 15.430 1.00 97.88 112 TRP A CA 1
ATOM 874 C C . TRP A 1 112 ? 2.576 8.979 14.010 1.00 97.88 112 TRP A C 1
ATOM 876 O O . TRP A 1 112 ? 2.023 10.056 13.799 1.00 97.88 112 TRP A O 1
ATOM 886 N N . PHE A 1 113 ? 3.019 8.189 13.040 1.00 98.19 113 PHE A N 1
ATOM 887 C CA . PHE A 1 113 ? 2.963 8.460 11.616 1.00 98.19 113 PHE A CA 1
ATOM 888 C C . PHE A 1 113 ? 2.118 7.421 10.877 1.00 98.19 113 PHE A C 1
ATOM 890 O O . PHE A 1 113 ? 1.980 6.294 11.362 1.00 98.19 113 PHE A O 1
ATOM 897 N N . PRO A 1 114 ? 1.623 7.753 9.671 1.00 98.06 114 PRO A N 1
ATOM 898 C CA . PRO A 1 114 ? 1.581 9.110 9.100 1.00 98.06 114 PRO A CA 1
ATOM 899 C C . PRO A 1 114 ? 0.616 10.025 9.891 1.00 98.06 114 PRO A C 1
ATOM 901 O O . PRO A 1 114 ? -0.049 9.531 10.805 1.00 98.06 114 PRO A O 1
ATOM 904 N N . PRO A 1 115 ? 0.514 11.331 9.565 1.00 96.50 115 PRO A N 1
ATOM 905 C CA . PRO A 1 115 ? -0.615 12.153 10.010 1.00 96.50 115 PRO A CA 1
ATOM 906 C C . PRO A 1 115 ? -1.951 11.432 9.782 1.00 96.50 115 PRO A C 1
ATOM 908 O O . PRO A 1 115 ? -2.077 10.635 8.847 1.00 96.50 115 PRO A O 1
ATOM 911 N N . GLN A 1 116 ? -2.940 11.665 10.649 1.00 96.06 116 GLN A N 1
ATOM 912 C CA . GLN A 1 116 ? -4.158 10.846 10.689 1.00 96.06 116 GLN A CA 1
ATOM 913 C C . GLN A 1 116 ? -4.874 10.822 9.333 1.00 96.06 116 GLN A C 1
ATOM 915 O O . GLN A 1 116 ? -5.231 9.757 8.836 1.00 96.06 116 GLN A O 1
ATOM 920 N N . GLU A 1 117 ? -5.003 11.980 8.694 1.00 96.56 117 GLU A N 1
ATOM 921 C CA . GLU A 1 117 ? -5.606 12.171 7.377 1.00 96.56 117 GLU A CA 1
ATOM 922 C C . GLU A 1 117 ? -4.930 11.348 6.266 1.00 96.56 117 GLU A C 1
ATOM 924 O O . GLU A 1 117 ? -5.572 10.949 5.288 1.00 96.56 117 GLU A O 1
ATOM 929 N N . ASP A 1 118 ? -3.647 11.029 6.431 1.00 98.12 118 ASP A N 1
ATOM 930 C CA . ASP A 1 118 ? -2.841 10.306 5.456 1.00 98.12 118 ASP A CA 1
ATOM 931 C C . ASP A 1 118 ? -2.891 8.781 5.640 1.00 98.12 118 ASP A C 1
ATOM 933 O O . ASP A 1 118 ? -2.502 8.058 4.727 1.00 98.12 118 ASP A O 1
ATOM 937 N N . VAL A 1 119 ? -3.413 8.247 6.753 1.00 98.56 119 VAL A N 1
ATOM 938 C CA . VAL A 1 119 ? -3.435 6.790 7.040 1.00 98.56 119 VAL A CA 1
ATOM 939 C C . VAL A 1 119 ? -4.043 5.970 5.893 1.00 98.56 119 VAL A C 1
ATOM 941 O O . VAL A 1 119 ? -3.561 4.884 5.566 1.00 98.56 119 VAL A O 1
ATOM 944 N N . TYR A 1 120 ? -5.070 6.515 5.236 1.00 98.62 120 TYR A N 1
ATOM 945 C CA . TYR A 1 120 ? -5.787 5.868 4.133 1.00 98.62 120 TYR A CA 1
ATOM 946 C C . TYR A 1 120 ? -5.439 6.403 2.736 1.00 98.62 120 TYR A C 1
ATOM 948 O O . TYR A 1 120 ? -6.158 6.102 1.777 1.00 98.62 120 TYR A O 1
ATOM 956 N N . SER A 1 121 ? -4.341 7.155 2.582 1.00 98.69 121 SER A N 1
ATOM 957 C CA . SER A 1 121 ? -3.904 7.709 1.286 1.00 98.69 121 SER A CA 1
ATOM 958 C C . SER A 1 121 ? -3.760 6.650 0.191 1.00 98.69 121 SER A C 1
ATOM 960 O O . SER A 1 121 ? -4.103 6.918 -0.961 1.00 98.69 121 SER A O 1
ATOM 962 N N . TRP A 1 122 ? -3.341 5.427 0.537 1.00 98.75 122 TRP A N 1
ATOM 963 C CA . TRP A 1 122 ? -3.279 4.290 -0.392 1.00 98.75 122 TRP A CA 1
ATOM 964 C C . TRP A 1 122 ? -4.605 4.032 -1.119 1.00 98.75 122 TRP A C 1
ATOM 966 O O . TRP A 1 122 ? -4.602 3.763 -2.320 1.00 98.75 122 TRP A O 1
ATOM 976 N N . SER A 1 123 ? -5.733 4.168 -0.415 1.00 98.69 123 SER A N 1
ATOM 977 C CA . SER A 1 123 ? -7.068 3.881 -0.953 1.00 98.69 123 SER A CA 1
ATOM 978 C C . SER A 1 123 ? -7.539 4.968 -1.915 1.00 98.69 123 SER A C 1
ATOM 980 O O . SER A 1 123 ? -8.141 4.666 -2.940 1.00 98.69 123 SER A O 1
ATOM 982 N N . ARG A 1 124 ? -7.212 6.231 -1.611 1.00 98.31 124 ARG A N 1
ATOM 983 C CA . ARG A 1 124 ? -7.594 7.405 -2.408 1.00 98.31 124 ARG A CA 1
ATOM 984 C C . ARG A 1 124 ? -6.747 7.551 -3.660 1.00 98.31 124 ARG A C 1
ATOM 986 O O . ARG A 1 124 ? -7.243 7.976 -4.696 1.00 98.31 124 ARG A O 1
ATOM 993 N N . HIS A 1 125 ? -5.465 7.206 -3.571 1.00 98.62 125 HIS A N 1
ATOM 994 C CA . HIS A 1 125 ? -4.585 7.226 -4.733 1.00 98.62 125 HIS A CA 1
ATOM 995 C C . HIS A 1 125 ? -4.790 6.024 -5.653 1.00 98.62 125 HIS A C 1
ATOM 997 O O . HIS A 1 125 ? -4.536 6.154 -6.847 1.00 98.62 125 HIS A O 1
ATOM 1003 N N . THR A 1 126 ? -5.271 4.896 -5.119 1.00 98.75 126 THR A N 1
ATOM 1004 C CA . THR A 1 126 ? -5.572 3.691 -5.902 1.00 98.75 126 THR A CA 1
ATOM 1005 C C . THR A 1 126 ? -6.975 3.172 -5.565 1.00 98.75 126 THR A C 1
ATOM 1007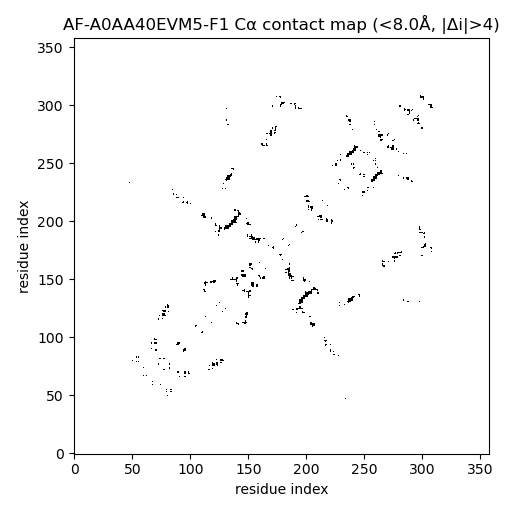 O O . THR A 1 126 ? -7.095 2.235 -4.767 1.00 98.75 126 THR A O 1
ATOM 1010 N N . PRO A 1 127 ? -8.051 3.755 -6.131 1.00 98.56 127 PRO A N 1
ATOM 1011 C CA . PRO A 1 127 ? -9.404 3.227 -5.966 1.00 98.56 127 PRO A CA 1
ATOM 1012 C C . PRO A 1 127 ? -9.486 1.739 -6.331 1.00 98.56 127 PRO A C 1
ATOM 1014 O O . PRO A 1 127 ? -8.753 1.250 -7.191 1.00 98.56 127 PRO A O 1
ATOM 1017 N N . PHE A 1 128 ? -10.394 0.993 -5.702 1.00 98.62 128 PHE A N 1
ATOM 1018 C CA . PHE A 1 128 ? -10.423 -0.471 -5.786 1.00 98.62 128 PHE A CA 1
ATOM 1019 C C . PHE A 1 128 ? -10.430 -1.006 -7.229 1.00 98.62 128 PHE A C 1
ATOM 1021 O O . PHE A 1 128 ? -9.758 -1.993 -7.535 1.00 98.62 128 PHE A O 1
ATOM 1028 N N . HIS A 1 129 ? -11.169 -0.344 -8.120 1.00 97.31 129 HIS A N 1
ATOM 1029 C CA . HIS A 1 129 ? -11.342 -0.734 -9.521 1.00 97.31 129 HIS A CA 1
ATOM 1030 C C . HIS A 1 129 ? -10.131 -0.399 -10.411 1.00 97.31 129 HIS A C 1
ATOM 1032 O O . HIS A 1 129 ? -9.985 -0.976 -11.484 1.00 97.31 129 HIS A O 1
ATOM 1038 N N . THR A 1 130 ? -9.202 0.452 -9.964 1.00 98.06 130 THR A N 1
ATOM 1039 C CA . THR A 1 130 ? -8.008 0.815 -10.749 1.00 98.06 130 THR A CA 1
ATOM 1040 C C . THR A 1 130 ? -6.785 -0.043 -10.425 1.00 98.06 130 THR A C 1
ATOM 1042 O O . THR A 1 130 ? -5.814 -0.022 -11.172 1.00 98.06 130 THR A O 1
ATOM 1045 N N . VAL A 1 131 ? -6.824 -0.843 -9.351 1.00 98.81 131 VAL A N 1
ATOM 1046 C CA . VAL A 1 131 ? -5.715 -1.725 -8.932 1.00 98.81 131 VAL A CA 1
ATOM 1047 C C . VAL A 1 131 ? -5.285 -2.695 -10.047 1.00 98.81 131 VAL A C 1
ATOM 1049 O O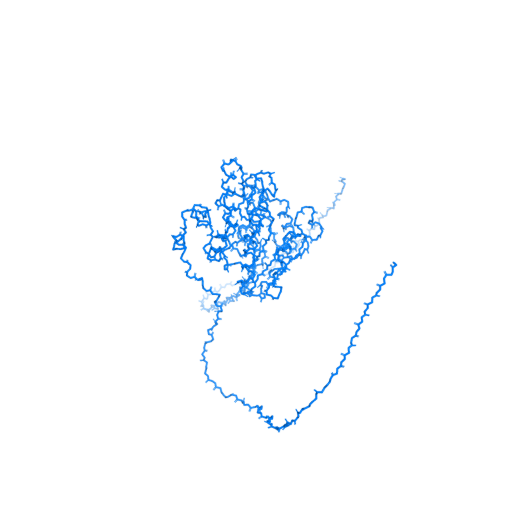 . VAL A 1 131 ? -6.040 -3.581 -10.436 1.00 98.81 131 VAL A O 1
ATOM 1052 N N . LYS A 1 132 ? -4.041 -2.574 -10.506 1.00 98.81 132 LYS A N 1
ATOM 1053 C CA . LYS A 1 132 ? -3.364 -3.479 -11.452 1.00 98.81 132 LYS A CA 1
ATOM 1054 C C . LYS A 1 132 ? -2.207 -4.230 -10.791 1.00 98.81 132 LYS A C 1
ATOM 1056 O O . LYS A 1 132 ? -1.957 -5.394 -11.103 1.00 98.81 132 LYS A O 1
ATOM 1061 N N . VAL A 1 133 ? -1.524 -3.571 -9.855 1.00 98.94 133 VAL A N 1
ATOM 1062 C CA . VAL A 1 133 ? -0.373 -4.104 -9.117 1.00 98.94 133 VAL A CA 1
ATOM 1063 C C . VAL A 1 133 ? -0.562 -3.841 -7.625 1.00 98.94 133 VAL A C 1
ATOM 1065 O O . VAL A 1 133 ? -1.057 -2.786 -7.244 1.00 98.94 133 VAL A O 1
ATOM 1068 N N . VAL A 1 134 ? -0.150 -4.774 -6.771 1.00 98.94 134 VAL A N 1
ATOM 1069 C CA . VAL A 1 134 ? -0.084 -4.620 -5.314 1.00 98.94 134 VAL A CA 1
ATOM 1070 C C . VAL A 1 134 ? 1.364 -4.778 -4.875 1.00 98.94 134 VAL A C 1
ATOM 1072 O O . VAL A 1 134 ? 1.972 -5.818 -5.130 1.00 98.94 134 VAL A O 1
ATOM 1075 N N . ILE A 1 135 ? 1.906 -3.775 -4.188 1.00 98.88 135 ILE A N 1
ATOM 1076 C CA . ILE A 1 135 ? 3.236 -3.823 -3.572 1.00 98.88 135 ILE A CA 1
ATOM 1077 C C . ILE A 1 135 ? 3.054 -3.716 -2.060 1.00 98.88 135 ILE A C 1
ATOM 1079 O O . ILE A 1 135 ? 2.472 -2.750 -1.563 1.00 98.88 135 ILE A O 1
ATOM 1083 N N . VAL A 1 136 ? 3.550 -4.722 -1.335 1.00 97.38 136 VAL A N 1
ATOM 1084 C CA . VAL A 1 136 ? 3.346 -4.848 0.114 1.00 97.38 136 VAL A CA 1
ATOM 1085 C C . VAL A 1 136 ? 4.594 -4.401 0.875 1.00 97.38 136 VAL A C 1
ATOM 1087 O O . VAL A 1 136 ? 5.639 -5.048 0.795 1.00 97.38 136 VAL A O 1
ATOM 1090 N N . GLY A 1 137 ? 4.475 -3.310 1.630 1.00 95.75 137 GLY A N 1
ATOM 1091 C CA . GLY A 1 137 ? 5.456 -2.877 2.628 1.00 95.75 137 GLY A CA 1
ATOM 1092 C C . GLY A 1 137 ? 5.166 -3.450 4.021 1.00 95.75 137 GLY A C 1
ATOM 1093 O O . GLY A 1 137 ? 4.132 -4.079 4.246 1.00 95.75 137 GLY A O 1
ATOM 1094 N N . GLN A 1 138 ? 6.077 -3.246 4.972 1.00 91.81 138 GLN A N 1
ATOM 1095 C CA . GLN A 1 138 ? 5.933 -3.746 6.344 1.00 91.81 138 GLN A CA 1
ATOM 1096 C C . GLN A 1 138 ? 5.219 -2.718 7.232 1.00 91.81 138 GLN A C 1
ATOM 1098 O O . GLN A 1 138 ? 4.042 -2.897 7.551 1.00 91.81 138 GLN A O 1
ATOM 1103 N N . ASP A 1 139 ? 5.907 -1.636 7.573 1.00 91.06 139 ASP A N 1
ATOM 1104 C CA . ASP A 1 139 ? 5.428 -0.502 8.354 1.00 91.06 139 ASP A CA 1
ATOM 1105 C C . ASP A 1 139 ? 5.716 0.824 7.621 1.00 91.06 139 ASP A C 1
ATOM 1107 O O . ASP A 1 139 ? 6.502 0.861 6.666 1.00 91.06 139 ASP A O 1
ATOM 1111 N N . PRO A 1 140 ? 5.051 1.930 7.999 1.00 96.31 140 PRO A N 1
ATOM 1112 C CA . PRO A 1 140 ? 5.403 3.245 7.489 1.00 96.31 140 PRO A CA 1
ATOM 1113 C C . PRO A 1 140 ? 6.816 3.635 7.934 1.00 96.31 140 PRO A C 1
ATOM 1115 O O . PRO A 1 140 ? 7.323 3.166 8.950 1.00 96.31 140 PRO A O 1
ATOM 1118 N N . TYR A 1 141 ? 7.442 4.561 7.211 1.00 96.25 141 TYR A N 1
ATOM 1119 C CA . TYR A 1 141 ? 8.660 5.191 7.709 1.00 96.25 141 TYR A CA 1
ATOM 1120 C C . TYR A 1 141 ? 8.391 5.930 9.025 1.00 96.25 141 TYR A C 1
ATOM 1122 O O . TYR A 1 141 ? 7.445 6.706 9.130 1.00 96.25 141 TYR A O 1
ATOM 1130 N N . HIS A 1 142 ? 9.250 5.700 10.015 1.00 95.31 142 HIS A N 1
ATOM 1131 C CA . HIS A 1 142 ? 9.035 6.151 11.388 1.00 95.31 142 HIS A CA 1
ATOM 1132 C C . HIS A 1 142 ? 9.750 7.465 11.736 1.00 95.31 142 HIS A C 1
ATOM 1134 O O . HIS A 1 142 ? 9.704 7.873 12.889 1.00 95.31 142 HIS A O 1
ATOM 1140 N N . ASN A 1 143 ? 10.441 8.136 10.806 1.00 94.12 143 ASN A N 1
ATOM 1141 C CA . ASN A 1 143 ? 11.005 9.461 11.092 1.00 94.12 143 ASN A CA 1
ATOM 1142 C C . ASN A 1 143 ? 10.082 10.583 10.615 1.00 94.12 143 ASN A C 1
ATOM 1144 O O . ASN A 1 143 ? 9.229 10.396 9.743 1.00 94.12 143 ASN A O 1
ATOM 1148 N N . ASN A 1 144 ? 10.314 11.766 11.179 1.00 92.56 144 ASN A N 1
ATOM 1149 C CA . ASN A 1 144 ? 9.572 12.982 10.879 1.00 92.56 144 ASN A CA 1
ATOM 1150 C C . ASN A 1 144 ? 9.480 13.235 9.369 1.00 92.56 144 ASN A C 1
ATOM 1152 O O . ASN A 1 144 ? 10.470 13.121 8.642 1.00 92.56 144 ASN A O 1
ATOM 1156 N N . SER A 1 145 ? 8.278 13.595 8.919 1.00 88.31 145 SER A N 1
ATOM 1157 C CA . SER A 1 145 ? 7.980 14.007 7.541 1.00 88.31 145 SER A CA 1
ATOM 1158 C C . SER A 1 145 ? 8.235 12.952 6.453 1.00 88.31 145 SER A C 1
ATOM 1160 O O . SER A 1 145 ? 8.239 13.292 5.273 1.00 88.31 145 SER A O 1
ATOM 1162 N N . GLN A 1 146 ? 8.419 11.673 6.810 1.00 92.06 146 GLN A N 1
ATOM 1163 C CA . GLN A 1 146 ? 8.642 10.610 5.824 1.00 92.06 146 GLN A CA 1
ATOM 1164 C C . GLN A 1 146 ? 7.338 9.947 5.365 1.00 92.06 146 GLN A C 1
ATOM 1166 O O . GLN A 1 146 ? 7.035 9.924 4.171 1.00 92.06 146 GLN A O 1
ATOM 1171 N N . ALA A 1 147 ? 6.580 9.368 6.299 1.00 96.50 147 ALA A N 1
ATOM 1172 C CA . ALA A 1 147 ? 5.396 8.587 5.968 1.00 96.50 147 ALA A CA 1
ATOM 1173 C C . ALA A 1 147 ? 4.201 9.471 5.605 1.00 96.50 147 ALA A C 1
ATOM 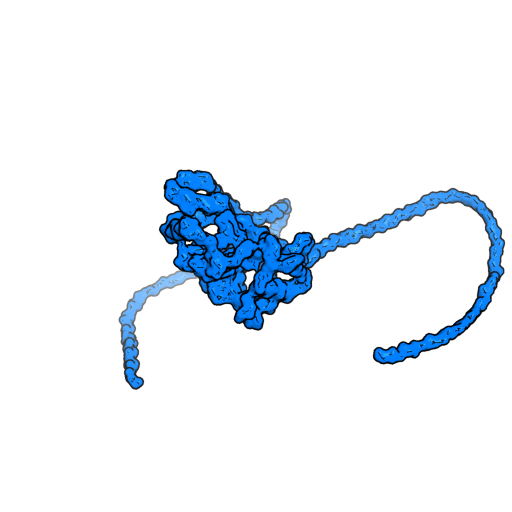1175 O O . ALA A 1 147 ? 3.864 10.416 6.313 1.00 96.50 147 ALA A O 1
ATOM 1176 N N . HIS A 1 148 ? 3.518 9.090 4.524 1.00 98.06 148 HIS A N 1
ATOM 1177 C CA . HIS A 1 148 ? 2.318 9.772 4.030 1.00 98.06 148 HIS A CA 1
ATOM 1178 C C . HIS A 1 148 ? 1.228 8.811 3.527 1.00 98.06 148 HIS A C 1
ATOM 1180 O O . HIS A 1 148 ? 0.424 9.135 2.656 1.00 98.06 148 HIS A O 1
ATOM 1186 N N . GLY A 1 149 ? 1.227 7.589 4.069 1.00 98.00 149 GLY A N 1
ATOM 1187 C CA . GLY A 1 149 ? 0.197 6.581 3.798 1.00 98.00 149 GLY A CA 1
ATOM 1188 C C . GLY A 1 149 ? 0.394 5.725 2.549 1.00 98.00 149 GLY A C 1
ATOM 1189 O O . GLY A 1 149 ? -0.506 4.960 2.211 1.00 98.00 149 GLY A O 1
ATOM 1190 N N . LEU A 1 150 ? 1.546 5.825 1.878 1.00 98.69 150 LEU A N 1
ATOM 1191 C CA . LEU A 1 150 ? 1.943 4.961 0.763 1.00 98.69 150 LEU A CA 1
ATOM 1192 C C . LEU A 1 150 ? 3.215 4.183 1.121 1.00 98.69 150 LEU A C 1
ATOM 1194 O O . LEU A 1 150 ? 4.202 4.774 1.564 1.00 98.69 150 LEU A O 1
ATOM 1198 N N . ALA A 1 151 ? 3.213 2.866 0.901 1.00 98.38 151 ALA A N 1
ATOM 1199 C CA . ALA A 1 151 ? 4.398 2.031 1.103 1.00 98.38 151 ALA A CA 1
ATOM 1200 C C . ALA A 1 151 ? 5.583 2.513 0.246 1.00 98.38 151 ALA A C 1
ATOM 1202 O O . ALA A 1 151 ? 5.401 2.905 -0.907 1.00 98.38 151 ALA A O 1
ATOM 1203 N N . PHE A 1 152 ? 6.794 2.475 0.813 1.00 97.94 152 PHE A N 1
ATOM 1204 C CA . PHE A 1 152 ? 8.063 2.905 0.197 1.00 97.94 152 PHE A CA 1
ATOM 1205 C C . PHE A 1 152 ? 8.166 4.376 -0.227 1.00 97.94 152 PHE A C 1
ATOM 1207 O O . PHE A 1 152 ? 9.260 4.814 -0.570 1.00 97.94 152 PHE A O 1
ATOM 1214 N N . SER A 1 153 ? 7.089 5.157 -0.181 1.00 98.19 153 SER A N 1
ATOM 1215 C CA . SER A 1 153 ? 7.084 6.530 -0.675 1.00 98.19 153 SER A CA 1
ATOM 1216 C C . SER A 1 153 ? 7.342 7.560 0.425 1.00 98.19 153 SER A C 1
ATOM 1218 O O . SER A 1 153 ? 6.882 7.403 1.555 1.00 98.19 153 SER A O 1
ATOM 1220 N N . VAL A 1 154 ? 8.023 8.648 0.061 1.00 97.25 154 VAL A N 1
ATOM 1221 C CA . VAL A 1 154 ? 8.236 9.841 0.895 1.00 97.25 154 VAL A CA 1
ATOM 1222 C C . VAL A 1 154 ? 7.903 11.114 0.113 1.00 97.25 154 VAL A C 1
ATOM 1224 O O . VAL A 1 154 ? 7.993 11.133 -1.117 1.00 97.25 154 VAL A O 1
ATOM 1227 N N . ARG A 1 155 ? 7.515 12.186 0.812 1.00 93.75 155 ARG A N 1
ATOM 1228 C CA . ARG A 1 155 ? 7.270 13.506 0.203 1.00 93.75 155 ARG A CA 1
ATOM 1229 C C . ARG A 1 155 ? 8.562 14.319 0.131 1.00 93.75 155 ARG A C 1
ATOM 1231 O O . ARG A 1 155 ? 9.467 14.137 0.940 1.00 93.75 155 ARG A O 1
ATOM 1238 N N . ALA A 1 156 ? 8.635 15.244 -0.823 1.00 91.88 156 ALA A N 1
ATOM 1239 C CA . ALA A 1 156 ? 9.676 16.266 -0.800 1.00 91.88 156 ALA A CA 1
ATOM 1240 C C . ALA A 1 156 ? 9.582 17.079 0.513 1.00 91.88 156 ALA A C 1
ATOM 1242 O O . ALA A 1 156 ? 8.473 17.284 1.011 1.00 91.88 156 ALA A O 1
ATOM 1243 N N . PRO A 1 157 ? 10.710 17.538 1.082 1.00 94.12 157 PRO A N 1
ATOM 1244 C CA . PRO A 1 157 ? 12.079 17.443 0.566 1.00 94.12 157 PRO A CA 1
ATOM 1245 C C . PRO A 1 157 ? 12.831 16.166 0.994 1.00 94.12 157 PRO A C 1
ATOM 1247 O O . PRO A 1 157 ? 14.040 16.078 0.794 1.00 94.12 157 PRO A O 1
ATOM 1250 N N . THR A 1 158 ? 12.164 15.180 1.604 1.00 95.00 158 THR A N 1
ATOM 1251 C CA . THR A 1 158 ? 12.821 13.963 2.095 1.00 95.00 158 THR A CA 1
ATOM 1252 C C . THR A 1 158 ? 13.420 13.150 0.937 1.00 95.00 158 THR A C 1
ATOM 1254 O O . THR A 1 158 ? 12.685 12.738 0.034 1.00 95.00 158 THR A O 1
ATOM 1257 N N . PRO A 1 159 ? 14.734 12.851 0.965 1.00 95.81 159 PRO A N 1
ATOM 1258 C CA . PRO A 1 159 ? 15.350 11.986 -0.032 1.00 95.81 159 PRO A CA 1
ATOM 1259 C C . PRO A 1 159 ? 14.805 10.557 0.032 1.00 95.81 159 PRO A C 1
ATOM 1261 O O . PRO A 1 159 ? 14.468 10.051 1.104 1.00 95.81 159 PRO A O 1
ATOM 1264 N N . ALA A 1 160 ? 14.803 9.874 -1.111 1.00 96.88 160 ALA A N 1
ATOM 1265 C CA . ALA A 1 160 ? 14.472 8.463 -1.226 1.00 96.88 160 ALA A CA 1
ATOM 1266 C C . ALA A 1 160 ? 15.268 7.629 -0.204 1.00 96.88 160 ALA A C 1
ATOM 1268 O O . ALA A 1 160 ? 16.508 7.625 -0.240 1.00 96.88 160 ALA A O 1
ATOM 1269 N N . PRO A 1 161 ? 14.588 6.885 0.687 1.00 95.88 161 PRO A N 1
ATOM 1270 C CA . PRO A 1 161 ? 15.261 6.010 1.638 1.00 95.88 161 PRO A CA 1
ATOM 1271 C C . PRO A 1 161 ? 16.035 4.885 0.931 1.00 95.88 161 PRO A C 1
ATOM 1273 O O . PRO A 1 161 ? 15.757 4.578 -0.232 1.00 95.88 161 PRO A O 1
ATOM 1276 N N . PRO A 1 162 ? 16.983 4.211 1.612 1.00 96.62 162 PRO A N 1
ATOM 1277 C CA . PRO A 1 162 ? 17.849 3.214 0.979 1.00 96.62 162 PRO A CA 1
ATOM 1278 C C . PRO A 1 162 ? 17.105 2.120 0.203 1.00 96.62 162 PRO A C 1
ATOM 1280 O O . PRO A 1 162 ? 17.499 1.803 -0.915 1.00 96.62 162 PRO A O 1
ATOM 1283 N N . SER A 1 163 ? 15.999 1.602 0.746 1.00 96.94 163 SER A N 1
ATOM 1284 C CA . SER A 1 163 ? 15.167 0.610 0.053 1.00 96.94 163 SER A CA 1
ATOM 1285 C C . SER A 1 163 ? 14.579 1.148 -1.254 1.00 96.94 163 SER A C 1
ATOM 1287 O O . SER A 1 163 ? 14.610 0.458 -2.267 1.00 96.94 163 SER A O 1
ATOM 1289 N N . LEU A 1 164 ? 14.093 2.394 -1.267 1.00 97.75 164 LEU A N 1
ATOM 1290 C CA . LEU A 1 164 ? 13.535 2.997 -2.476 1.00 97.75 164 LEU A CA 1
ATOM 1291 C C . LEU A 1 164 ? 14.618 3.253 -3.534 1.00 97.75 164 LEU A C 1
ATOM 1293 O O . LEU A 1 164 ? 14.405 2.994 -4.714 1.00 97.75 164 LEU A O 1
ATOM 1297 N N . ARG A 1 165 ? 15.820 3.670 -3.122 1.00 98.06 165 ARG A N 1
ATOM 1298 C CA . ARG A 1 165 ? 16.959 3.785 -4.051 1.00 98.06 165 ARG A CA 1
ATOM 1299 C C . ARG A 1 165 ? 17.299 2.442 -4.698 1.00 98.06 165 ARG A C 1
ATOM 1301 O O . ARG A 1 165 ? 17.568 2.390 -5.892 1.00 98.06 165 ARG A O 1
ATOM 1308 N N . ASN A 1 166 ? 17.215 1.350 -3.942 1.00 98.44 166 ASN A N 1
ATOM 1309 C CA . ASN A 1 166 ? 17.423 0.011 -4.487 1.00 98.44 166 ASN A CA 1
ATOM 1310 C C . ASN A 1 166 ? 16.306 -0.414 -5.456 1.00 98.44 166 ASN A C 1
ATOM 1312 O O . ASN A 1 166 ? 16.590 -1.094 -6.441 1.00 98.44 166 ASN A O 1
ATOM 1316 N N . MET A 1 167 ? 15.060 0.025 -5.233 1.00 98.56 167 MET A N 1
ATOM 1317 C CA . MET A 1 167 ? 13.974 -0.120 -6.215 1.00 98.56 167 MET A CA 1
ATOM 1318 C C . MET A 1 167 ? 14.284 0.627 -7.513 1.00 98.56 167 MET A C 1
ATOM 1320 O O . MET A 1 167 ? 14.076 0.059 -8.578 1.00 98.56 167 MET A O 1
ATOM 1324 N N . TYR A 1 168 ? 14.848 1.836 -7.446 1.00 98.50 168 TYR A N 1
ATOM 1325 C CA . TYR A 1 168 ? 15.273 2.577 -8.640 1.00 98.50 168 TYR A CA 1
ATOM 1326 C C . TYR A 1 168 ? 16.390 1.868 -9.415 1.00 98.50 168 TYR A C 1
ATOM 1328 O O . TYR A 1 168 ? 16.357 1.868 -10.640 1.00 98.50 168 TYR A O 1
ATOM 1336 N N . ILE A 1 169 ? 17.339 1.217 -8.729 1.00 98.38 169 ILE A N 1
ATOM 1337 C CA . ILE A 1 169 ? 18.378 0.404 -9.387 1.00 98.38 169 ILE A CA 1
ATOM 1338 C C . ILE A 1 169 ? 17.743 -0.776 -10.133 1.00 98.38 169 ILE A C 1
ATOM 1340 O O . ILE A 1 169 ? 18.029 -0.981 -11.309 1.00 98.38 169 ILE A O 1
ATOM 1344 N N . CYS A 1 170 ? 16.845 -1.523 -9.480 1.00 98.38 170 CYS A N 1
ATOM 1345 C CA . CYS A 1 170 ? 16.124 -2.615 -10.139 1.00 98.38 170 CYS A CA 1
ATOM 1346 C C . CYS A 1 170 ? 15.304 -2.111 -11.333 1.00 98.38 170 CYS A C 1
ATOM 1348 O O . CYS A 1 170 ? 15.315 -2.727 -12.392 1.00 98.38 170 CYS A O 1
ATOM 1350 N N . LEU A 1 171 ? 14.622 -0.975 -11.183 1.00 97.81 171 LEU A N 1
ATOM 1351 C CA . LEU A 1 171 ? 13.808 -0.403 -12.246 1.00 97.81 171 LEU A CA 1
ATOM 1352 C C . LEU A 1 171 ? 14.650 0.067 -13.438 1.00 97.81 171 LEU A C 1
ATOM 1354 O O . LEU A 1 171 ? 14.232 -0.124 -14.572 1.00 97.81 171 LEU A O 1
ATOM 1358 N N . LYS A 1 172 ? 15.844 0.623 -13.200 1.00 98.00 172 LYS A N 1
ATOM 1359 C CA . LYS A 1 172 ? 16.800 0.992 -14.255 1.00 98.00 172 LYS A CA 1
ATOM 1360 C C . LYS A 1 172 ? 17.327 -0.228 -15.015 1.00 98.00 172 LYS A C 1
ATOM 1362 O O . LYS A 1 172 ? 17.546 -0.135 -16.217 1.00 98.00 172 LYS A O 1
ATOM 1367 N N . ASN A 1 173 ? 17.510 -1.358 -14.329 1.00 97.75 173 ASN A N 1
ATOM 1368 C CA . ASN A 1 173 ? 17.892 -2.618 -14.971 1.00 97.75 173 ASN A CA 1
ATOM 1369 C C . ASN A 1 173 ? 16.755 -3.185 -15.837 1.00 97.75 173 ASN A C 1
ATOM 1371 O O . ASN A 1 173 ? 17.018 -3.729 -16.905 1.00 97.75 173 ASN A O 1
ATOM 1375 N N . ASP A 1 174 ? 15.503 -3.035 -15.396 1.00 97.75 174 ASP A N 1
ATOM 1376 C CA . ASP A 1 174 ? 14.317 -3.459 -16.151 1.00 97.75 174 ASP A CA 1
ATOM 1377 C C . ASP A 1 174 ? 14.032 -2.529 -17.347 1.00 97.75 174 ASP A C 1
ATOM 1379 O O . ASP A 1 174 ? 13.677 -3.004 -18.427 1.00 97.75 174 ASP A O 1
ATOM 1383 N N . TYR A 1 175 ? 14.213 -1.218 -17.155 1.00 97.69 175 TYR A N 1
ATOM 1384 C CA . TYR A 1 175 ? 13.980 -0.155 -18.132 1.00 97.69 175 TYR A CA 1
ATOM 1385 C C . TYR A 1 175 ? 15.187 0.797 -18.174 1.00 97.69 175 TYR A C 1
ATOM 1387 O O . TYR A 1 175 ? 15.243 1.760 -17.401 1.00 97.69 175 TYR A O 1
ATOM 1395 N N . PRO A 1 176 ? 16.146 0.594 -19.098 1.00 97.00 176 PRO A N 1
ATOM 1396 C CA . PRO A 1 176 ? 17.318 1.462 -19.227 1.00 97.00 176 PRO A CA 1
ATOM 1397 C C . PRO A 1 176 ? 16.990 2.936 -19.502 1.00 97.00 176 PRO A C 1
ATOM 1399 O O . PRO A 1 176 ? 17.808 3.801 -19.198 1.00 97.00 176 PRO A O 1
ATOM 1402 N N . SER A 1 177 ? 15.797 3.248 -20.014 1.00 95.31 177 SER A N 1
ATOM 1403 C CA . SER A 1 177 ? 15.282 4.614 -20.199 1.00 95.31 177 SER A CA 1
ATOM 1404 C C . SER A 1 177 ? 14.846 5.297 -18.897 1.00 95.31 177 SER A C 1
ATOM 1406 O O . SER A 1 177 ? 14.703 6.515 -18.869 1.00 95.31 177 SER A O 1
ATOM 1408 N N . PHE A 1 178 ? 14.667 4.558 -17.795 1.00 97.31 178 PHE A N 1
ATOM 1409 C CA . PHE A 1 178 ? 14.226 5.130 -16.524 1.00 97.31 178 PHE A CA 1
ATOM 1410 C C . PHE A 1 178 ? 15.197 6.202 -16.013 1.00 97.31 178 PHE A C 1
ATOM 1412 O O . PHE A 1 178 ? 16.414 5.994 -15.940 1.00 97.31 178 PHE A O 1
ATOM 1419 N N . VAL A 1 179 ? 14.643 7.337 -15.593 1.00 95.25 179 VAL A N 1
ATOM 1420 C CA . VAL A 1 179 ? 15.380 8.433 -14.964 1.00 95.25 179 VAL A CA 1
ATOM 1421 C C . VAL A 1 179 ? 14.884 8.584 -13.524 1.00 95.25 179 VAL A C 1
ATOM 1423 O O . VAL A 1 179 ? 13.678 8.749 -13.314 1.00 95.25 179 VAL A O 1
ATOM 1426 N N . PRO A 1 180 ? 15.772 8.512 -12.513 1.00 93.69 180 PRO A N 1
ATOM 1427 C CA . PRO A 1 180 ? 15.372 8.750 -11.134 1.00 93.69 180 PRO A CA 1
ATOM 1428 C C . PRO A 1 180 ? 14.890 10.199 -10.961 1.00 93.69 180 PRO A C 1
ATOM 1430 O O . PRO A 1 180 ? 15.398 11.102 -11.626 1.00 93.69 180 PRO A O 1
ATOM 1433 N N . PRO A 1 181 ? 13.937 10.451 -10.049 1.00 94.50 181 PRO A N 1
ATOM 1434 C CA . PRO A 1 181 ? 13.405 11.791 -9.842 1.00 94.50 181 PRO A CA 1
ATOM 1435 C C . PRO A 1 181 ? 14.492 12.777 -9.368 1.00 94.50 181 PRO A C 1
ATOM 1437 O O . PRO A 1 181 ? 15.428 12.381 -8.655 1.00 94.50 181 PRO A O 1
ATOM 1440 N N . PRO A 1 182 ? 14.359 14.074 -9.705 1.00 92.94 182 PRO A N 1
ATOM 1441 C CA . PRO A 1 182 ? 15.298 15.110 -9.286 1.00 92.94 182 PRO A CA 1
ATOM 1442 C C . PRO A 1 182 ? 15.354 15.242 -7.758 1.00 92.94 182 PRO A C 1
ATOM 1444 O O . PRO A 1 182 ? 14.503 14.727 -7.029 1.00 92.94 182 PRO A O 1
ATOM 1447 N N . ALA A 1 183 ? 16.399 15.911 -7.259 1.00 92.69 183 ALA A N 1
ATOM 1448 C CA . ALA A 1 183 ? 16.642 16.119 -5.826 1.00 92.69 183 ALA A CA 1
ATOM 1449 C C . ALA A 1 183 ? 16.633 14.826 -4.978 1.00 92.69 183 ALA A C 1
ATOM 1451 O O . ALA A 1 183 ? 16.404 14.865 -3.771 1.00 92.69 183 ALA A O 1
ATOM 1452 N N . LYS A 1 184 ? 16.903 13.667 -5.602 1.00 94.69 184 LYS A N 1
ATOM 1453 C CA . LYS A 1 184 ? 16.837 12.341 -4.965 1.00 94.69 184 LYS A CA 1
ATOM 1454 C C . LYS A 1 184 ? 15.441 12.043 -4.389 1.00 94.69 184 LYS A C 1
ATOM 1456 O O . LYS A 1 184 ? 15.350 11.398 -3.348 1.00 94.69 184 LYS A O 1
ATOM 1461 N N . GLY A 1 185 ? 14.371 12.518 -5.032 1.00 95.75 185 GLY A N 1
ATOM 1462 C CA . GLY A 1 185 ? 12.994 12.402 -4.542 1.00 95.75 185 GLY A CA 1
ATOM 1463 C C . GLY A 1 185 ? 12.467 10.965 -4.404 1.00 95.75 185 GLY A C 1
ATOM 1464 O O . GLY A 1 185 ? 12.996 10.012 -4.980 1.00 95.75 185 GLY A O 1
ATOM 1465 N N . GLY A 1 186 ? 11.392 10.803 -3.627 1.00 96.31 186 GLY A N 1
ATOM 1466 C CA . GLY A 1 186 ? 10.800 9.496 -3.310 1.00 96.31 186 GLY A CA 1
ATOM 1467 C C . GLY A 1 186 ? 9.275 9.413 -3.416 1.00 96.31 186 GLY A C 1
ATOM 1468 O O . GLY A 1 186 ? 8.655 8.543 -2.797 1.00 96.31 186 GLY A O 1
ATOM 1469 N N . LEU A 1 187 ? 8.650 10.332 -4.153 1.00 97.50 187 LEU A N 1
ATOM 1470 C CA . LEU A 1 187 ? 7.196 10.400 -4.260 1.00 97.50 187 LEU A CA 1
ATOM 1471 C C . LEU A 1 187 ? 6.684 9.394 -5.301 1.00 97.50 187 LEU A C 1
ATOM 1473 O O . LEU A 1 187 ? 6.964 9.534 -6.484 1.00 97.50 187 LEU A O 1
ATOM 1477 N N . LEU A 1 188 ? 5.898 8.405 -4.866 1.00 98.31 188 LEU A N 1
ATOM 1478 C CA . LEU A 1 188 ? 5.372 7.318 -5.706 1.00 98.31 188 LEU A CA 1
ATOM 1479 C C . LEU A 1 188 ? 3.879 7.473 -6.020 1.00 98.31 188 LEU A C 1
ATOM 1481 O O . LEU A 1 188 ? 3.249 6.560 -6.552 1.00 98.31 188 LEU A O 1
ATOM 1485 N N . THR A 1 189 ? 3.297 8.637 -5.725 1.00 97.88 189 THR A N 1
ATOM 1486 C CA . THR A 1 189 ? 1.923 8.971 -6.123 1.00 97.88 189 THR A CA 1
ATOM 1487 C C . THR A 1 189 ? 1.659 8.772 -7.626 1.00 97.88 189 THR A C 1
ATOM 1489 O O . THR A 1 189 ? 0.561 8.305 -7.940 1.00 97.88 189 THR A O 1
ATOM 1492 N N . PRO A 1 190 ? 2.605 9.039 -8.560 1.00 97.81 190 PRO A N 1
ATOM 1493 C CA . PRO A 1 190 ? 2.405 8.712 -9.975 1.00 97.81 190 PRO A CA 1
ATOM 1494 C C . PRO A 1 190 ? 2.100 7.228 -10.217 1.00 97.81 190 PRO A C 1
ATOM 1496 O O . PRO A 1 190 ? 1.160 6.913 -10.941 1.00 97.81 190 PRO A O 1
ATOM 1499 N N . TRP A 1 191 ? 2.816 6.311 -9.557 1.00 98.56 191 TRP A N 1
ATOM 1500 C CA . TRP A 1 191 ? 2.549 4.871 -9.665 1.00 98.56 191 TRP A CA 1
ATOM 1501 C C . TRP A 1 191 ? 1.185 4.509 -9.086 1.00 98.56 191 TRP A C 1
ATOM 1503 O O . TRP A 1 191 ? 0.423 3.775 -9.713 1.00 98.56 191 TRP A O 1
ATOM 1513 N N . ALA A 1 192 ? 0.844 5.060 -7.919 1.00 98.62 192 ALA A N 1
ATOM 1514 C CA . ALA A 1 192 ? -0.441 4.792 -7.281 1.00 98.62 192 ALA A CA 1
ATOM 1515 C C . ALA A 1 192 ? -1.623 5.180 -8.183 1.00 98.62 192 ALA A C 1
ATOM 1517 O O . ALA A 1 192 ? -2.509 4.366 -8.442 1.00 98.62 192 ALA A O 1
ATOM 1518 N N . ARG A 1 193 ? -1.559 6.372 -8.790 1.00 98.00 193 ARG A N 1
ATOM 1519 C CA . ARG A 1 193 ? -2.561 6.849 -9.759 1.00 98.00 193 ARG A CA 1
ATOM 1520 C C . ARG A 1 193 ? -2.647 5.991 -11.026 1.00 98.00 193 ARG A C 1
ATOM 1522 O O . ARG A 1 193 ? -3.693 5.970 -11.664 1.00 98.00 193 ARG A O 1
ATOM 1529 N N . ARG A 1 194 ? -1.584 5.258 -11.369 1.00 98.19 194 ARG A N 1
ATOM 1530 C CA . ARG A 1 194 ? -1.524 4.309 -12.498 1.00 98.19 194 ARG A CA 1
ATOM 1531 C C . ARG A 1 194 ? -1.935 2.879 -12.111 1.00 98.19 194 ARG A C 1
ATOM 1533 O O . ARG A 1 194 ? -1.730 1.948 -12.886 1.00 98.19 194 ARG A O 1
ATOM 1540 N N . GLY A 1 195 ? -2.540 2.691 -10.936 1.00 98.50 195 GLY A N 1
ATOM 1541 C CA . GLY A 1 195 ? -3.093 1.406 -10.502 1.00 98.50 195 GLY A CA 1
ATOM 1542 C C . GLY A 1 195 ? -2.172 0.581 -9.602 1.00 98.50 195 GLY A C 1
ATOM 1543 O O . GLY A 1 195 ? -2.418 -0.612 -9.414 1.00 98.50 195 GLY A O 1
ATOM 1544 N N . VAL A 1 196 ? -1.115 1.171 -9.039 1.00 98.88 196 VAL A N 1
ATOM 1545 C CA . VAL A 1 196 ? -0.212 0.473 -8.111 1.00 98.88 196 VAL A CA 1
ATOM 1546 C C . VAL A 1 196 ? -0.649 0.702 -6.665 1.00 98.88 196 VAL A C 1
ATOM 1548 O O . VAL A 1 196 ? -0.355 1.726 -6.056 1.00 98.88 196 VAL A O 1
ATOM 1551 N N . LEU A 1 197 ? -1.300 -0.291 -6.069 1.00 98.94 197 LEU A N 1
ATOM 1552 C CA . LEU A 1 197 ? -1.658 -0.275 -4.657 1.00 98.94 197 LEU A CA 1
ATOM 1553 C C . LEU A 1 197 ? -0.399 -0.434 -3.784 1.00 98.94 197 LEU A C 1
ATOM 1555 O O . LEU A 1 197 ? 0.112 -1.541 -3.603 1.00 98.94 197 LEU A O 1
ATOM 1559 N N . LEU A 1 198 ? 0.086 0.684 -3.238 1.00 98.81 198 LEU A N 1
ATOM 1560 C CA . LEU A 1 198 ? 1.235 0.767 -2.327 1.00 98.81 198 LEU A CA 1
ATOM 1561 C C . LEU A 1 198 ? 0.768 0.698 -0.865 1.00 98.81 198 LEU A C 1
ATOM 1563 O O . LEU A 1 198 ? 0.490 1.732 -0.254 1.00 98.81 198 LEU A O 1
ATOM 1567 N N . ILE A 1 199 ? 0.692 -0.504 -0.291 1.00 98.56 199 ILE A N 1
ATOM 1568 C CA . ILE A 1 199 ? 0.107 -0.729 1.041 1.00 98.56 199 ILE A CA 1
ATOM 1569 C C . ILE A 1 199 ? 1.111 -1.353 2.015 1.00 98.56 199 ILE A C 1
ATOM 1571 O O . ILE A 1 199 ? 1.816 -2.300 1.676 1.00 98.56 199 ILE A O 1
ATOM 1575 N N . ASN A 1 200 ? 1.181 -0.832 3.241 1.00 98.12 200 ASN A N 1
ATOM 1576 C CA . ASN A 1 200 ? 1.958 -1.442 4.324 1.00 98.12 200 ASN A CA 1
ATOM 1577 C C . ASN A 1 200 ? 1.104 -2.459 5.093 1.00 98.12 200 ASN A C 1
ATOM 1579 O O . ASN A 1 200 ? -0.107 -2.283 5.202 1.00 98.12 200 ASN A O 1
ATOM 1583 N N . THR A 1 201 ? 1.712 -3.496 5.674 1.00 96.00 201 THR A N 1
ATOM 1584 C CA . THR A 1 201 ? 0.984 -4.436 6.547 1.00 96.00 201 THR A CA 1
ATOM 1585 C C . THR A 1 201 ? 0.496 -3.785 7.841 1.00 96.00 201 THR A C 1
ATOM 1587 O O . THR A 1 201 ? -0.601 -4.093 8.303 1.00 96.00 201 THR A O 1
ATOM 1590 N N . CYS A 1 202 ? 1.277 -2.856 8.393 1.00 97.69 202 CYS A N 1
ATOM 1591 C CA . CYS A 1 202 ? 0.874 -1.956 9.463 1.00 97.69 202 CYS A CA 1
ATOM 1592 C C . CYS A 1 202 ? 0.697 -0.550 8.879 1.00 97.69 202 CYS A C 1
ATOM 1594 O O . CYS A 1 202 ? 1.576 -0.085 8.156 1.00 97.69 202 CYS A O 1
ATOM 1596 N N . LEU A 1 203 ? -0.423 0.132 9.146 1.00 98.56 203 LEU A N 1
ATOM 1597 C CA . LEU A 1 203 ? -0.689 1.445 8.532 1.00 98.56 203 LEU A CA 1
ATOM 1598 C C . LEU A 1 203 ? -0.189 2.628 9.360 1.00 98.56 203 LEU A C 1
ATOM 1600 O O . LEU A 1 203 ? -0.116 3.737 8.836 1.00 98.56 203 LEU A O 1
ATOM 1604 N N . THR A 1 204 ? 0.179 2.403 10.622 1.00 98.56 204 THR A N 1
ATOM 1605 C CA . THR A 1 204 ? 0.708 3.445 11.507 1.00 98.56 204 THR A CA 1
ATOM 1606 C C . THR A 1 204 ? 1.934 2.960 12.280 1.00 98.56 204 THR A C 1
ATOM 1608 O O . THR A 1 204 ? 2.181 1.758 12.346 1.00 98.56 204 THR A O 1
ATOM 1611 N N . VAL A 1 205 ? 2.733 3.881 12.818 1.00 98.25 205 VAL A N 1
ATOM 1612 C CA . VAL A 1 205 ? 3.944 3.588 13.607 1.00 98.25 205 VAL A CA 1
ATOM 1613 C C . VAL A 1 205 ? 4.280 4.774 14.506 1.00 98.25 205 VA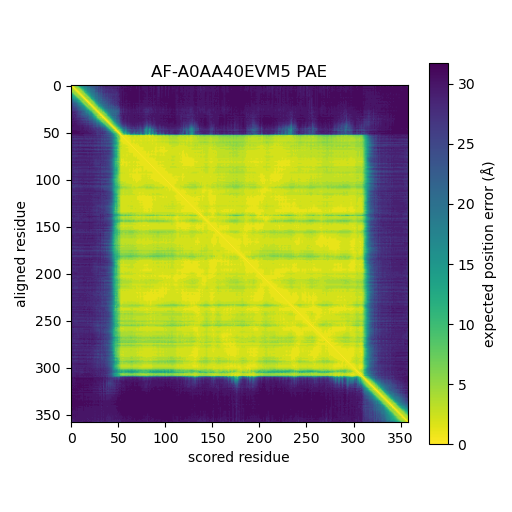L A C 1
ATOM 1615 O O . VAL A 1 205 ? 4.113 5.911 14.077 1.00 98.25 205 VAL A O 1
ATOM 1618 N N . ARG A 1 206 ? 4.774 4.566 15.727 1.00 98.25 206 ARG A N 1
ATOM 1619 C CA . ARG A 1 206 ? 5.304 5.662 16.552 1.00 98.25 206 ARG A CA 1
ATOM 1620 C C . ARG A 1 206 ? 6.544 6.281 15.924 1.00 98.25 206 ARG A C 1
ATOM 1622 O O . ARG A 1 206 ? 7.323 5.611 15.241 1.00 98.25 206 ARG A O 1
ATOM 1629 N N . ALA A 1 207 ? 6.747 7.562 16.199 1.00 97.62 207 ALA A N 1
ATOM 1630 C CA . ALA A 1 207 ? 7.961 8.252 15.808 1.00 97.62 207 ALA A CA 1
ATOM 1631 C C . ALA A 1 207 ? 9.191 7.545 16.399 1.00 97.62 207 ALA A C 1
ATOM 1633 O O . ALA A 1 207 ? 9.251 7.272 17.592 1.00 97.62 207 ALA A O 1
ATOM 1634 N N . HIS A 1 208 ? 10.165 7.256 15.541 1.00 96.88 208 HIS A N 1
ATOM 1635 C CA . HIS A 1 208 ? 11.457 6.645 15.862 1.00 96.88 208 HIS A CA 1
ATOM 1636 C C . HIS A 1 208 ? 11.410 5.219 16.444 1.00 96.88 208 HIS A C 1
ATOM 1638 O O . HIS A 1 208 ? 12.459 4.675 16.779 1.00 96.88 208 HIS A O 1
ATOM 1644 N N . GLU A 1 209 ? 10.242 4.571 16.482 1.00 96.75 209 GLU A N 1
ATOM 1645 C CA . GLU A 1 209 ? 10.074 3.201 16.983 1.00 96.75 209 GLU A CA 1
ATOM 1646 C C . GLU A 1 209 ? 9.459 2.305 15.895 1.00 96.75 209 GLU A C 1
ATOM 1648 O O . GLU A 1 209 ? 8.241 2.115 15.829 1.00 96.75 209 GLU A O 1
ATOM 1653 N N . ALA A 1 210 ? 10.304 1.742 15.024 1.00 94.62 210 ALA A N 1
ATOM 1654 C CA . ALA A 1 210 ? 9.878 0.786 13.999 1.00 94.62 210 ALA A CA 1
ATOM 1655 C C . ALA A 1 210 ? 9.079 -0.383 14.607 1.00 94.62 210 ALA A C 1
ATOM 1657 O O . ALA A 1 210 ? 9.408 -0.873 15.688 1.00 94.62 210 ALA A O 1
ATOM 1658 N N . ASN A 1 211 ? 8.054 -0.869 13.901 1.00 95.25 211 ASN A N 1
ATOM 1659 C CA . ASN A 1 211 ? 7.148 -1.939 14.357 1.00 95.25 211 ASN A CA 1
ATOM 1660 C C . ASN A 1 211 ? 6.384 -1.689 15.677 1.00 95.25 211 ASN A C 1
ATOM 1662 O O . ASN A 1 211 ? 5.724 -2.604 16.165 1.00 95.25 211 ASN A O 1
ATOM 1666 N N . SER A 1 212 ? 6.406 -0.485 16.252 1.00 97.62 212 SER A N 1
ATOM 1667 C CA . SER A 1 212 ? 5.728 -0.170 17.528 1.00 97.62 212 SER A CA 1
ATOM 1668 C C . SER A 1 212 ? 4.212 -0.408 17.535 1.00 97.62 212 SER A C 1
ATOM 1670 O O . SER A 1 212 ? 3.622 -0.568 18.597 1.00 97.62 212 SER A O 1
ATOM 1672 N N . HIS A 1 213 ? 3.571 -0.422 16.365 1.00 97.75 213 HIS A N 1
ATOM 1673 C CA . HIS A 1 213 ? 2.131 -0.661 16.204 1.00 97.75 213 HIS A CA 1
ATOM 1674 C C . HIS A 1 213 ? 1.815 -2.061 15.646 1.00 97.75 213 HIS A C 1
ATOM 1676 O O . HIS A 1 213 ? 0.664 -2.355 15.313 1.00 97.75 213 HIS A O 1
ATOM 1682 N N . ALA A 1 214 ? 2.821 -2.931 15.530 1.00 96.56 214 ALA A N 1
ATOM 1683 C CA . ALA A 1 214 ? 2.624 -4.297 15.069 1.00 96.56 214 ALA A CA 1
ATOM 1684 C C . ALA A 1 214 ? 1.756 -5.099 16.053 1.00 96.56 214 ALA A C 1
ATOM 1686 O O . ALA A 1 214 ? 1.813 -4.905 17.266 1.00 96.56 214 ALA A O 1
ATOM 1687 N N . ASN A 1 215 ? 0.980 -6.043 15.526 1.00 95.88 215 ASN A N 1
ATOM 1688 C CA . ASN A 1 215 ? 0.062 -6.925 16.254 1.00 95.88 215 ASN A CA 1
ATOM 1689 C C . ASN A 1 215 ? -1.089 -6.212 16.986 1.00 95.88 215 ASN A C 1
ATOM 1691 O O . ASN A 1 215 ? -1.766 -6.831 17.806 1.00 95.88 215 ASN A O 1
ATOM 1695 N N . HIS A 1 216 ? -1.360 -4.943 16.666 1.00 97.31 216 HIS A N 1
ATOM 1696 C CA . HIS A 1 216 ? -2.490 -4.194 17.228 1.00 97.31 216 HIS A CA 1
ATOM 1697 C C . HIS A 1 216 ? -3.760 -4.236 16.365 1.00 97.31 216 HIS A C 1
ATOM 1699 O O . HIS A 1 216 ? -4.776 -3.676 16.761 1.00 97.31 216 HIS A O 1
ATOM 1705 N N . GLY A 1 217 ? -3.733 -4.923 15.216 1.00 97.50 217 GLY A N 1
ATOM 1706 C CA . GLY A 1 217 ? -4.921 -5.205 14.396 1.00 97.50 217 GLY A CA 1
ATOM 1707 C C . GLY A 1 217 ? -4.802 -4.776 12.934 1.00 97.50 217 GLY A C 1
ATOM 1708 O O . GLY A 1 217 ? -5.558 -5.266 12.092 1.00 97.50 217 GLY A O 1
ATOM 1709 N N . TRP A 1 218 ? -3.824 -3.928 12.598 1.00 98.31 218 TRP A N 1
ATOM 1710 C CA . TRP A 1 218 ? -3.625 -3.474 11.220 1.00 98.31 218 TRP A CA 1
ATOM 1711 C C . TRP A 1 218 ? -3.366 -4.618 10.251 1.00 98.31 218 TRP A C 1
ATOM 1713 O O . TRP A 1 218 ? -3.891 -4.607 9.144 1.00 98.31 218 TRP A O 1
ATOM 1723 N N . GLU A 1 219 ? -2.609 -5.628 10.665 1.00 97.69 219 GLU A N 1
ATOM 1724 C CA . GLU A 1 219 ? -2.248 -6.758 9.817 1.00 97.69 219 GLU A CA 1
ATOM 1725 C C . GLU A 1 219 ? -3.463 -7.570 9.380 1.00 97.69 219 GLU A C 1
ATOM 1727 O O . GLU A 1 219 ? -3.459 -8.135 8.288 1.00 97.69 219 GLU A O 1
ATOM 1732 N N . ARG A 1 220 ? -4.500 -7.643 10.222 1.00 97.81 220 ARG A N 1
ATOM 1733 C CA . ARG A 1 220 ? -5.763 -8.292 9.863 1.00 97.81 220 ARG A CA 1
ATOM 1734 C C . ARG A 1 220 ? -6.521 -7.446 8.846 1.00 97.81 220 ARG A C 1
ATOM 1736 O O . ARG A 1 220 ? -6.932 -7.967 7.811 1.00 97.81 220 ARG A O 1
ATOM 1743 N N . PHE A 1 221 ? -6.639 -6.146 9.106 1.00 98.56 221 PHE A N 1
ATOM 1744 C CA . PHE A 1 221 ? -7.307 -5.216 8.199 1.00 98.56 221 PHE A CA 1
ATOM 1745 C C . PHE A 1 221 ? -6.639 -5.179 6.814 1.00 98.56 221 PHE A C 1
ATOM 1747 O O . PHE A 1 221 ? -7.303 -5.319 5.790 1.00 98.56 221 PHE A O 1
ATOM 1754 N N . THR A 1 222 ? -5.314 -5.060 6.754 1.00 98.44 222 THR A N 1
ATOM 1755 C CA . THR A 1 222 ? -4.572 -5.000 5.485 1.00 98.44 222 THR A CA 1
ATOM 1756 C C . THR A 1 222 ? -4.516 -6.359 4.788 1.00 98.44 222 THR A C 1
ATOM 1758 O O . THR A 1 222 ? -4.550 -6.410 3.558 1.00 98.44 222 THR A O 1
ATOM 1761 N N . GLN A 1 223 ? -4.544 -7.474 5.530 1.00 98.44 223 GLN A N 1
ATOM 1762 C CA . GLN A 1 223 ? -4.774 -8.789 4.928 1.00 98.44 223 GLN A CA 1
ATOM 1763 C C . GLN A 1 223 ? -6.149 -8.849 4.255 1.00 98.44 223 GLN A C 1
ATOM 1765 O O . GLN A 1 223 ? -6.243 -9.329 3.128 1.00 98.44 223 GLN A O 1
ATOM 1770 N N . ARG A 1 224 ? -7.200 -8.296 4.880 1.00 98.62 224 ARG A N 1
ATOM 1771 C CA . ARG A 1 224 ? -8.529 -8.230 4.260 1.00 98.62 224 ARG A CA 1
ATOM 1772 C C . ARG A 1 224 ? -8.518 -7.418 2.963 1.00 98.62 224 ARG A C 1
ATOM 1774 O O . ARG A 1 224 ? -9.170 -7.821 2.003 1.00 98.62 224 ARG A O 1
ATOM 1781 N N . VAL A 1 225 ? -7.751 -6.327 2.901 1.00 98.75 225 VAL A N 1
ATOM 1782 C CA . VAL A 1 225 ? -7.536 -5.552 1.664 1.00 98.75 225 VAL A CA 1
ATOM 1783 C C . VAL A 1 225 ? -6.916 -6.425 0.565 1.00 98.75 225 VAL A C 1
ATOM 1785 O O . VAL A 1 225 ? -7.446 -6.478 -0.544 1.00 98.75 225 VAL A O 1
ATOM 1788 N N . ILE A 1 226 ? -5.839 -7.156 0.873 1.00 98.62 226 ILE A N 1
ATOM 1789 C CA . ILE A 1 226 ? -5.168 -8.071 -0.070 1.00 98.62 226 ILE A CA 1
ATOM 1790 C C . ILE A 1 226 ? -6.131 -9.168 -0.549 1.00 98.62 226 ILE A C 1
ATOM 1792 O O . ILE A 1 226 ? -6.233 -9.424 -1.752 1.00 98.62 226 ILE A O 1
ATOM 1796 N N . ASP A 1 227 ? -6.883 -9.772 0.372 1.00 98.50 227 ASP A N 1
ATOM 1797 C CA . ASP A 1 227 ? -7.850 -10.828 0.070 1.00 98.50 227 ASP A CA 1
ATOM 1798 C C . ASP A 1 227 ? -8.992 -10.311 -0.817 1.00 98.50 227 ASP A C 1
ATOM 1800 O O . ASP A 1 227 ? -9.442 -11.008 -1.729 1.00 98.50 227 ASP A O 1
ATOM 1804 N N . LEU A 1 228 ? -9.461 -9.078 -0.595 1.00 98.56 228 LEU A N 1
ATOM 1805 C CA . LEU A 1 228 ? -10.455 -8.435 -1.455 1.00 98.56 228 LEU A CA 1
ATOM 1806 C C . LEU A 1 228 ? -9.914 -8.237 -2.869 1.00 98.56 228 LEU A C 1
ATOM 1808 O O . LEU A 1 228 ? -10.617 -8.560 -3.823 1.00 98.56 228 LEU A O 1
ATOM 1812 N N . VAL A 1 229 ? -8.668 -7.785 -3.032 1.00 98.62 229 VAL A N 1
ATOM 1813 C CA . VAL A 1 229 ? -8.056 -7.676 -4.365 1.00 98.62 229 VAL A CA 1
ATOM 1814 C C . VAL A 1 229 ? -7.997 -9.044 -5.047 1.00 98.62 229 VAL A C 1
ATOM 1816 O O . VAL A 1 229 ? -8.472 -9.183 -6.176 1.00 98.62 229 VAL A O 1
ATOM 1819 N N . ALA A 1 230 ? -7.485 -10.066 -4.357 1.00 98.38 230 ALA A N 1
ATOM 1820 C CA . ALA A 1 230 ? -7.364 -11.416 -4.906 1.00 98.38 230 ALA A CA 1
ATOM 1821 C C . ALA A 1 230 ? -8.736 -12.009 -5.296 1.00 98.38 230 ALA A C 1
ATOM 1823 O O . ALA A 1 230 ? -8.946 -12.562 -6.378 1.00 98.38 230 ALA A O 1
ATOM 1824 N N . THR A 1 231 ? -9.742 -11.843 -4.443 1.00 97.81 231 THR A N 1
ATOM 1825 C CA . THR A 1 231 ? -11.056 -12.455 -4.680 1.00 97.81 231 THR A CA 1
ATOM 1826 C C . THR A 1 231 ? -11.912 -11.663 -5.668 1.00 97.81 231 THR A C 1
ATOM 1828 O O . THR A 1 231 ? -12.577 -12.267 -6.510 1.00 97.81 231 THR A O 1
ATOM 1831 N N . LYS A 1 232 ? -11.883 -10.325 -5.630 1.00 97.62 232 LYS A N 1
ATOM 1832 C CA . LYS A 1 232 ? -12.835 -9.467 -6.357 1.00 97.62 232 LYS A CA 1
ATOM 1833 C C . LYS A 1 232 ? -12.306 -8.893 -7.676 1.00 97.62 232 LYS A C 1
ATOM 1835 O O . LYS A 1 232 ? -13.122 -8.538 -8.522 1.00 97.62 232 LYS A O 1
ATOM 1840 N N . ARG A 1 233 ? -10.988 -8.825 -7.920 1.00 97.38 233 ARG A N 1
ATOM 1841 C CA . ARG A 1 233 ? -10.466 -8.362 -9.225 1.00 97.38 233 ARG A CA 1
ATOM 1842 C C . ARG A 1 233 ? -10.545 -9.463 -10.274 1.00 97.38 233 ARG A C 1
ATOM 1844 O O . ARG A 1 233 ? -9.744 -10.392 -10.257 1.00 97.38 233 ARG A O 1
ATOM 1851 N N . ALA A 1 234 ? -11.524 -9.371 -11.173 1.00 94.56 234 ALA A N 1
ATOM 1852 C CA . ALA A 1 234 ? -11.834 -10.417 -12.150 1.00 94.56 234 ALA A CA 1
ATOM 1853 C C . ALA A 1 234 ? -10.707 -10.654 -13.169 1.00 94.56 234 ALA A C 1
ATOM 1855 O O . ALA A 1 234 ? -10.333 -11.799 -13.402 1.00 94.56 234 ALA A O 1
ATOM 1856 N N . ARG A 1 235 ? -10.111 -9.580 -13.704 1.00 95.88 235 ARG A N 1
ATOM 1857 C CA . ARG A 1 235 ? -9.040 -9.640 -14.719 1.00 95.88 235 ARG A CA 1
ATOM 1858 C C . ARG A 1 235 ? -7.695 -10.153 -14.182 1.00 95.88 235 ARG A C 1
ATOM 1860 O O . ARG A 1 235 ? -6.781 -10.413 -14.959 1.00 95.88 235 ARG A O 1
ATOM 1867 N N . GLY A 1 236 ? -7.592 -10.342 -12.865 1.00 97.81 236 GLY A N 1
ATOM 1868 C CA . GLY A 1 236 ? -6.341 -10.641 -12.181 1.00 97.81 236 GLY A CA 1
ATOM 1869 C C . GLY A 1 236 ? -5.495 -9.385 -11.955 1.00 97.81 236 GLY A C 1
ATOM 1870 O O . GLY A 1 236 ? -5.714 -8.344 -12.563 1.00 97.81 236 GLY A O 1
ATOM 1871 N N . VAL A 1 237 ? -4.521 -9.474 -11.056 1.00 98.75 237 VAL A N 1
ATOM 1872 C CA . VAL A 1 237 ? -3.571 -8.390 -10.746 1.00 98.75 237 VAL A CA 1
ATOM 1873 C C . VAL A 1 237 ? -2.192 -8.986 -10.488 1.00 98.75 237 VAL A C 1
ATOM 1875 O O . VAL A 1 237 ? -2.084 -10.192 -10.243 1.00 98.75 237 VAL A O 1
ATOM 1878 N N . VAL A 1 238 ? -1.160 -8.148 -10.486 1.00 98.94 238 VAL A N 1
ATOM 1879 C CA . VAL A 1 238 ? 0.194 -8.540 -10.081 1.00 98.94 238 VAL A CA 1
ATOM 1880 C C . VAL A 1 238 ? 0.393 -8.266 -8.589 1.00 98.94 238 VAL A C 1
ATOM 1882 O O . VAL A 1 238 ? 0.171 -7.153 -8.130 1.00 98.94 238 VAL A O 1
ATOM 1885 N N . PHE A 1 239 ? 0.862 -9.245 -7.823 1.00 98.88 239 PHE A N 1
ATOM 1886 C CA . PHE A 1 239 ? 1.311 -9.073 -6.442 1.00 98.88 239 PHE A CA 1
ATOM 1887 C C . PHE A 1 239 ? 2.837 -9.128 -6.385 1.00 98.88 239 PHE A C 1
ATOM 1889 O O . PHE A 1 239 ? 3.434 -10.161 -6.685 1.00 98.88 239 PHE A O 1
ATOM 1896 N N . MET A 1 240 ? 3.472 -8.040 -5.955 1.00 98.69 240 MET A N 1
ATOM 1897 C CA . MET A 1 240 ? 4.905 -7.982 -5.677 1.00 98.69 240 MET A CA 1
ATOM 1898 C C . MET A 1 240 ? 5.137 -8.099 -4.172 1.00 98.69 240 MET A C 1
ATOM 1900 O O . MET A 1 240 ? 4.817 -7.199 -3.392 1.00 98.69 240 MET A O 1
ATOM 1904 N N . ALA A 1 241 ? 5.701 -9.232 -3.766 1.00 97.56 241 ALA A N 1
ATOM 1905 C CA . ALA A 1 241 ? 5.955 -9.558 -2.374 1.00 97.56 241 ALA A CA 1
ATOM 1906 C C . ALA A 1 241 ? 7.461 -9.703 -2.129 1.00 97.56 241 ALA A C 1
ATOM 1908 O O . ALA A 1 241 ? 8.062 -10.745 -2.401 1.00 97.56 241 ALA A O 1
ATOM 1909 N N . TRP A 1 242 ? 8.072 -8.638 -1.613 1.00 98.19 242 TRP A N 1
ATOM 1910 C CA . TRP A 1 242 ? 9.511 -8.573 -1.378 1.00 98.19 242 TRP A CA 1
ATOM 1911 C C . TRP A 1 242 ? 9.858 -8.855 0.084 1.00 98.19 242 TRP A C 1
ATOM 1913 O O . TRP A 1 242 ? 9.458 -8.135 0.995 1.00 98.19 242 TRP A O 1
ATOM 1923 N N . GLY A 1 243 ? 10.639 -9.908 0.308 1.00 96.88 243 GLY A N 1
ATOM 1924 C CA . GLY A 1 243 ? 10.996 -10.404 1.630 1.00 96.88 243 GLY A CA 1
ATOM 1925 C C . GLY A 1 243 ? 9.953 -11.343 2.238 1.00 96.88 243 GLY A C 1
ATOM 1926 O O . GLY A 1 243 ? 8.793 -11.414 1.827 1.00 96.88 243 GLY A O 1
ATOM 1927 N N . THR A 1 244 ? 10.384 -12.080 3.262 1.00 95.62 244 THR A N 1
ATOM 1928 C CA . THR A 1 244 ? 9.564 -13.086 3.949 1.00 95.62 244 THR A CA 1
ATOM 1929 C C . THR A 1 244 ? 8.245 -12.533 4.507 1.00 95.62 244 THR A C 1
ATOM 1931 O O . THR A 1 244 ? 7.226 -13.203 4.322 1.00 95.62 244 THR A O 1
ATOM 1934 N N . PRO A 1 245 ? 8.197 -11.347 5.156 1.00 94.31 245 PRO A N 1
ATOM 1935 C CA . PRO A 1 245 ? 6.942 -10.814 5.690 1.00 94.31 245 PRO A CA 1
ATOM 1936 C C . PRO A 1 245 ? 5.878 -10.597 4.609 1.00 94.31 245 PRO A C 1
ATOM 1938 O O . PRO A 1 245 ? 4.769 -11.108 4.747 1.00 94.31 245 PRO A O 1
ATOM 1941 N N . ALA A 1 246 ? 6.227 -9.934 3.501 1.00 96.56 246 ALA A N 1
ATOM 1942 C CA . ALA A 1 246 ? 5.319 -9.731 2.373 1.00 96.56 246 ALA A CA 1
ATOM 1943 C C . ALA A 1 246 ? 4.939 -11.063 1.705 1.00 96.56 246 ALA A C 1
ATOM 1945 O O . ALA A 1 246 ? 3.771 -11.302 1.400 1.00 96.56 246 ALA A O 1
ATOM 1946 N N . GLY A 1 247 ? 5.907 -11.976 1.548 1.00 96.75 247 GLY A N 1
ATOM 1947 C CA . GLY A 1 247 ? 5.686 -13.300 0.965 1.00 96.75 247 GLY A CA 1
ATOM 1948 C C . GLY A 1 247 ? 4.618 -14.119 1.695 1.00 96.75 247 GLY A C 1
ATOM 1949 O O . GLY A 1 247 ? 3.826 -14.796 1.041 1.00 96.75 247 GLY A O 1
ATOM 1950 N N . LYS A 1 248 ? 4.548 -14.013 3.030 1.00 97.00 248 LYS A N 1
ATOM 1951 C CA . LYS A 1 248 ? 3.525 -14.677 3.857 1.00 97.00 248 LYS A CA 1
ATOM 1952 C C . LYS A 1 248 ? 2.107 -14.149 3.603 1.00 97.00 248 LYS A C 1
ATOM 1954 O O . LYS A 1 248 ? 1.155 -14.914 3.735 1.00 97.00 248 LYS A O 1
ATOM 1959 N N . ARG A 1 249 ? 1.954 -12.880 3.210 1.00 96.62 249 ARG A N 1
ATOM 1960 C CA . ARG A 1 249 ? 0.642 -12.238 2.978 1.00 96.62 249 ARG A CA 1
ATOM 1961 C C . ARG A 1 249 ? -0.035 -12.687 1.689 1.00 96.62 249 ARG A C 1
ATOM 1963 O O . ARG A 1 249 ? -1.255 -12.631 1.586 1.00 96.62 249 ARG A O 1
ATOM 1970 N N . VAL A 1 250 ? 0.752 -13.168 0.728 1.00 97.06 250 VAL A N 1
ATOM 1971 C CA . VAL A 1 250 ? 0.273 -13.562 -0.606 1.00 97.06 250 VAL A CA 1
ATOM 1972 C C . VAL A 1 250 ? 0.244 -15.080 -0.816 1.00 97.06 250 VAL A C 1
ATOM 1974 O O . VAL A 1 250 ? 0.076 -15.542 -1.936 1.00 97.06 250 VAL A O 1
ATOM 1977 N N . VAL A 1 251 ? 0.410 -15.887 0.241 1.00 96.62 251 VAL A N 1
ATOM 1978 C CA . VAL A 1 251 ? 0.432 -17.365 0.135 1.00 96.62 251 VAL A CA 1
ATOM 1979 C C . VAL A 1 251 ? -0.885 -17.930 -0.400 1.00 96.62 251 VAL A C 1
ATOM 1981 O O . VAL A 1 251 ? -0.869 -18.918 -1.121 1.00 96.62 251 VAL A O 1
ATOM 1984 N N . LYS A 1 252 ? -2.014 -17.301 -0.058 1.00 96.25 252 LYS A N 1
ATOM 1985 C CA . LYS A 1 252 ? -3.357 -17.737 -0.470 1.00 96.25 252 LYS A CA 1
ATOM 1986 C C . LYS A 1 252 ? -3.809 -17.145 -1.809 1.00 96.25 252 LYS A C 1
ATOM 1988 O O . LYS A 1 252 ? -4.934 -17.401 -2.226 1.00 96.25 252 LYS A O 1
ATOM 1993 N N . VAL A 1 253 ? -2.977 -16.3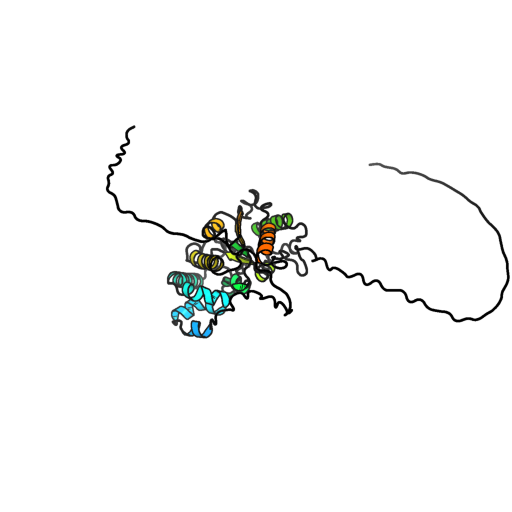25 -2.454 1.00 97.50 253 VAL A N 1
ATOM 1994 C CA . VAL A 1 253 ? -3.309 -15.742 -3.757 1.00 97.50 253 VAL A CA 1
ATOM 1995 C C . VAL A 1 253 ? -3.259 -16.841 -4.814 1.00 97.50 253 VAL A C 1
ATOM 1997 O O . VAL A 1 253 ? -2.256 -17.539 -4.943 1.00 97.50 253 VAL A O 1
ATOM 2000 N N . ASP A 1 254 ? -4.341 -16.972 -5.577 1.00 96.94 254 ASP A N 1
ATOM 2001 C CA . ASP A 1 254 ? -4.432 -17.910 -6.694 1.00 96.94 254 ASP A CA 1
ATOM 2002 C C . ASP A 1 254 ? -3.512 -17.480 -7.851 1.00 96.94 254 ASP A C 1
ATOM 2004 O O . ASP A 1 254 ? -3.781 -16.495 -8.544 1.00 96.94 254 ASP A O 1
ATOM 2008 N N . GLY A 1 255 ? -2.435 -18.241 -8.063 1.00 95.25 255 GLY A N 1
ATOM 2009 C CA . GLY A 1 255 ? -1.450 -18.012 -9.123 1.00 95.25 255 GLY A CA 1
ATOM 2010 C C . GLY A 1 255 ? -1.943 -18.303 -10.548 1.00 95.25 255 GLY A C 1
ATOM 2011 O O . GLY A 1 255 ? -1.275 -17.917 -11.502 1.00 95.25 255 GLY A O 1
ATOM 2012 N N . GLY A 1 256 ? -3.095 -18.964 -10.723 1.00 94.69 256 GLY A N 1
ATOM 2013 C CA . GLY A 1 256 ? -3.726 -19.114 -12.041 1.00 94.69 256 GLY A CA 1
ATOM 2014 C C . GLY A 1 256 ? -4.447 -17.835 -12.479 1.00 94.69 256 GLY A C 1
ATOM 2015 O O . GLY A 1 256 ? -4.453 -17.453 -13.656 1.00 94.69 256 GLY A O 1
ATOM 2016 N N . LYS A 1 257 ? -5.022 -17.117 -11.511 1.00 97.62 257 LYS A N 1
ATOM 2017 C CA . LYS A 1 257 ? -5.741 -15.862 -11.745 1.00 97.62 257 LYS A CA 1
ATOM 2018 C C . LYS A 1 257 ? -4.837 -14.631 -11.666 1.00 97.62 257 LYS A C 1
ATOM 2020 O O . LYS A 1 257 ? -5.032 -13.693 -12.437 1.00 97.62 257 LYS A O 1
ATOM 2025 N N . HIS A 1 258 ? -3.867 -14.627 -10.758 1.00 98.69 258 HIS A N 1
ATOM 2026 C CA . HIS A 1 258 ? -2.977 -13.501 -10.476 1.00 98.69 258 HIS A CA 1
ATOM 2027 C C . HIS A 1 258 ? -1.521 -13.865 -10.746 1.00 98.69 258 HIS A C 1
ATOM 2029 O O . HIS A 1 258 ? -1.132 -15.020 -10.609 1.00 98.69 258 HIS A O 1
ATOM 2035 N N . LEU A 1 259 ? -0.687 -12.869 -11.037 1.00 98.81 259 LEU A N 1
ATOM 2036 C CA . LEU A 1 259 ? 0.760 -13.062 -11.033 1.00 98.81 259 LEU A CA 1
ATOM 2037 C C . LEU A 1 259 ? 1.313 -12.756 -9.641 1.00 98.81 259 LEU A C 1
ATOM 2039 O O . LEU A 1 259 ? 1.078 -11.673 -9.114 1.00 98.81 259 LEU A O 1
ATOM 2043 N N . VAL A 1 260 ? 2.085 -13.672 -9.054 1.00 98.62 260 VAL A N 1
ATOM 2044 C CA . VAL A 1 260 ? 2.763 -13.447 -7.768 1.00 98.62 260 VAL A CA 1
ATOM 2045 C C . VAL A 1 260 ? 4.274 -13.446 -7.980 1.00 98.62 260 VAL A C 1
ATOM 2047 O O . VAL A 1 260 ? 4.873 -14.484 -8.253 1.00 98.62 260 VAL A O 1
ATOM 2050 N N . LEU A 1 261 ? 4.898 -12.282 -7.817 1.00 98.62 261 LEU A N 1
ATOM 2051 C CA . LEU A 1 261 ? 6.337 -12.077 -7.957 1.00 98.62 261 LEU A CA 1
ATOM 2052 C C . LEU A 1 261 ? 6.984 -11.960 -6.573 1.00 98.62 261 LEU A C 1
ATOM 2054 O O . LEU A 1 261 ? 6.654 -11.063 -5.793 1.00 98.62 261 LEU A O 1
ATOM 2058 N N . LYS A 1 262 ? 7.924 -12.860 -6.263 1.00 98.12 262 LYS A N 1
ATOM 2059 C CA . LYS A 1 262 ? 8.616 -12.926 -4.967 1.00 98.12 262 LYS A CA 1
ATOM 2060 C C . LYS A 1 262 ? 10.118 -12.734 -5.144 1.00 98.12 262 LYS A C 1
ATOM 2062 O O . LYS A 1 262 ? 10.723 -13.375 -5.992 1.00 98.12 262 LYS A O 1
ATOM 2067 N N . ALA A 1 263 ? 10.710 -11.890 -4.305 1.00 98.00 263 ALA A N 1
ATOM 2068 C CA . ALA A 1 263 ? 12.158 -11.687 -4.228 1.00 98.00 263 ALA A CA 1
ATOM 2069 C C . ALA A 1 263 ? 12.571 -11.378 -2.782 1.00 98.00 263 ALA A C 1
ATOM 2071 O O . ALA A 1 263 ? 11.722 -11.247 -1.896 1.00 98.00 263 ALA A O 1
ATOM 2072 N N . VAL A 1 264 ? 13.873 -11.244 -2.530 1.00 97.94 264 VAL A N 1
ATOM 2073 C CA . VAL A 1 264 ? 14.378 -10.668 -1.273 1.00 97.94 264 VAL A CA 1
ATOM 2074 C C . VAL A 1 264 ? 13.922 -9.208 -1.122 1.00 97.94 264 VAL A C 1
ATOM 2076 O O . VAL A 1 264 ? 13.510 -8.576 -2.088 1.00 97.94 264 VAL A O 1
ATOM 2079 N N . HIS A 1 265 ? 13.950 -8.660 0.094 1.00 97.81 265 HIS A N 1
ATOM 2080 C CA . HIS A 1 265 ? 13.512 -7.278 0.329 1.00 97.81 265 HIS A CA 1
ATOM 2081 C C . HIS A 1 265 ? 14.496 -6.261 -0.306 1.00 97.81 265 HIS A C 1
ATOM 2083 O O . HIS A 1 265 ? 15.703 -6.523 -0.306 1.00 97.81 265 HIS A O 1
ATOM 2089 N N . PRO A 1 266 ? 14.047 -5.076 -0.772 1.00 97.69 266 PRO A N 1
ATOM 2090 C CA . PRO A 1 266 ? 14.929 -4.017 -1.288 1.00 97.69 266 PRO A CA 1
ATOM 2091 C C . PRO A 1 266 ? 15.854 -3.366 -0.247 1.00 97.69 266 PRO A C 1
ATOM 2093 O O . PRO A 1 266 ? 16.643 -2.494 -0.590 1.00 97.69 266 PRO A O 1
ATOM 2096 N N . SER A 1 267 ? 15.779 -3.745 1.031 1.00 96.19 267 SER A N 1
ATOM 2097 C CA . SER A 1 267 ? 16.653 -3.189 2.080 1.00 96.19 267 SER A CA 1
ATOM 2098 C C . SER A 1 267 ? 18.130 -3.441 1.751 1.00 96.19 267 SER A C 1
ATOM 2100 O O . SER A 1 267 ? 18.444 -4.510 1.224 1.00 96.19 267 SER A O 1
ATOM 2102 N N . PRO A 1 268 ? 19.058 -2.533 2.115 1.00 95.44 268 PRO A N 1
ATOM 2103 C CA . PRO A 1 268 ? 20.498 -2.771 1.987 1.00 95.44 268 PRO A CA 1
ATOM 2104 C C . PRO A 1 268 ? 20.969 -4.111 2.573 1.00 95.44 268 PRO A C 1
ATOM 2106 O O . PRO A 1 268 ? 21.880 -4.726 2.034 1.00 95.44 268 PRO A O 1
ATOM 2109 N N . LEU A 1 269 ? 20.299 -4.612 3.619 1.00 95.44 269 LEU A N 1
ATOM 2110 C CA . LEU A 1 269 ? 20.608 -5.899 4.259 1.00 95.44 269 LEU A CA 1
ATOM 2111 C C . LEU A 1 269 ? 20.328 -7.123 3.366 1.00 95.44 269 LEU A C 1
ATOM 2113 O O . LEU A 1 269 ? 20.689 -8.254 3.703 1.00 95.44 269 LEU A O 1
ATOM 2117 N N . SER A 1 270 ? 19.601 -6.948 2.265 1.00 96.81 270 SER A N 1
ATOM 2118 C CA . SER A 1 270 ? 19.143 -8.057 1.430 1.00 96.81 270 SER A CA 1
ATOM 2119 C C . SER A 1 270 ? 19.195 -7.813 -0.068 1.00 96.81 270 SER A C 1
ATOM 2121 O O . SER A 1 270 ? 19.208 -8.794 -0.801 1.00 96.81 270 SER A O 1
ATOM 2123 N N . ALA A 1 271 ? 19.253 -6.568 -0.537 1.00 96.75 271 ALA A N 1
ATOM 2124 C CA . ALA A 1 271 ? 19.089 -6.251 -1.953 1.00 96.75 271 ALA A CA 1
ATOM 2125 C C . ALA A 1 271 ? 20.135 -6.922 -2.862 1.00 96.75 271 ALA A C 1
ATOM 2127 O O . ALA A 1 271 ? 19.794 -7.402 -3.943 1.00 96.75 271 ALA A O 1
ATOM 2128 N N . SER A 1 272 ? 21.381 -7.046 -2.391 1.00 96.81 272 SER A N 1
ATOM 2129 C CA . SER A 1 272 ? 22.462 -7.731 -3.114 1.00 96.81 272 SER A CA 1
ATOM 2130 C C . SER A 1 272 ? 22.217 -9.230 -3.317 1.00 96.81 272 SER A C 1
ATOM 2132 O O . SER A 1 272 ? 22.803 -9.822 -4.215 1.00 96.81 272 SER A O 1
ATOM 2134 N N . ARG A 1 273 ? 21.301 -9.848 -2.557 1.00 97.06 273 ARG A N 1
ATOM 2135 C CA . ARG A 1 273 ? 20.917 -11.267 -2.687 1.00 97.06 273 ARG A CA 1
ATOM 2136 C C . ARG A 1 273 ? 19.914 -11.524 -3.825 1.00 97.06 273 ARG A C 1
ATOM 2138 O O . ARG A 1 273 ? 19.146 -12.478 -3.756 1.00 97.06 273 ARG A O 1
ATOM 2145 N N . GLY A 1 274 ? 19.890 -10.661 -4.844 1.00 95.75 274 GLY A N 1
ATOM 2146 C CA . GLY A 1 274 ? 19.093 -10.850 -6.062 1.00 95.75 274 GLY A CA 1
ATOM 2147 C C . GLY A 1 274 ? 17.883 -9.926 -6.231 1.00 95.75 274 GLY A C 1
ATOM 2148 O O . GLY A 1 274 ? 17.055 -10.188 -7.097 1.00 95.75 274 GLY A O 1
ATOM 2149 N N . PHE A 1 275 ? 17.744 -8.848 -5.449 1.00 98.44 275 PHE A N 1
ATOM 2150 C CA . PHE A 1 275 ? 16.675 -7.867 -5.695 1.00 98.44 275 PHE A CA 1
ATOM 2151 C C . PHE A 1 275 ? 16.937 -7.050 -6.966 1.00 98.44 275 PHE A C 1
ATOM 2153 O O . PHE A 1 275 ? 16.034 -6.870 -7.775 1.00 98.44 275 PHE A O 1
ATOM 2160 N N . PHE A 1 276 ? 18.176 -6.584 -7.162 1.00 98.12 276 PHE A N 1
ATOM 2161 C CA . PHE A 1 276 ? 18.533 -5.658 -8.246 1.00 98.12 276 PHE A CA 1
ATOM 2162 C C . PHE A 1 276 ? 18.269 -6.193 -9.657 1.00 98.12 276 PHE A C 1
ATOM 2164 O O . PHE A 1 276 ? 18.112 -5.405 -10.580 1.00 98.12 276 PHE A O 1
ATOM 2171 N N . THR A 1 277 ? 18.232 -7.511 -9.835 1.00 97.62 277 THR A N 1
ATOM 2172 C CA . THR A 1 277 ? 18.077 -8.176 -11.137 1.00 97.62 277 THR A CA 1
ATOM 2173 C C . THR A 1 277 ? 16.829 -9.058 -11.193 1.00 97.62 277 THR A C 1
ATOM 2175 O O . THR A 1 277 ? 16.717 -9.932 -12.050 1.00 97.62 277 THR A O 1
ATOM 2178 N N . CYS A 1 278 ? 15.870 -8.864 -10.279 1.00 98.19 278 CYS A N 1
ATOM 2179 C CA . CYS A 1 278 ? 14.696 -9.735 -10.196 1.00 98.19 278 CYS A CA 1
ATOM 2180 C C . CYS A 1 278 ? 13.748 -9.616 -11.408 1.00 98.19 278 CYS A C 1
ATOM 2182 O O . CYS A 1 278 ? 12.988 -10.555 -11.686 1.00 98.19 278 CYS A O 1
ATOM 2184 N N . GLY A 1 279 ? 13.789 -8.507 -12.155 1.00 98.38 279 GLY A N 1
ATOM 2185 C CA . GLY A 1 279 ? 12.975 -8.315 -13.357 1.00 98.38 279 GLY A CA 1
ATOM 2186 C C . GLY A 1 279 ? 11.510 -7.980 -13.080 1.00 98.38 279 GLY A C 1
ATOM 2187 O O . G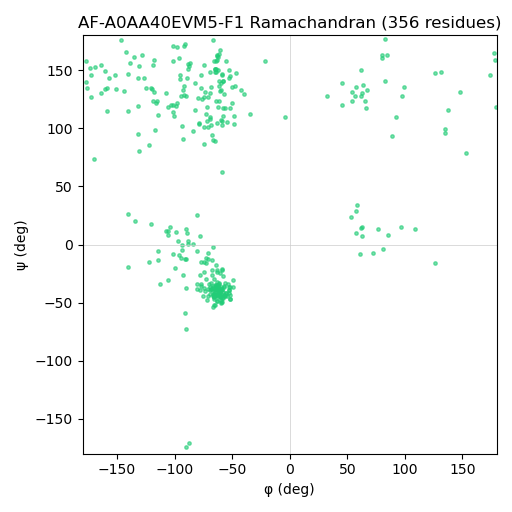LY A 1 279 ? 10.666 -8.190 -13.949 1.00 98.38 279 GLY A O 1
ATOM 2188 N N . HIS A 1 280 ? 11.151 -7.617 -11.842 1.00 98.69 280 HIS A N 1
ATOM 2189 C CA . HIS A 1 280 ? 9.748 -7.599 -11.422 1.00 98.69 280 HIS A CA 1
ATOM 2190 C C . HIS A 1 280 ? 8.908 -6.532 -12.132 1.00 98.69 280 HIS A C 1
ATOM 2192 O O . HIS A 1 280 ? 7.750 -6.810 -12.438 1.00 98.69 280 HIS A O 1
ATOM 2198 N N . PHE A 1 281 ? 9.448 -5.340 -12.399 1.00 98.75 281 PHE A N 1
ATOM 2199 C CA . PHE A 1 281 ? 8.689 -4.261 -13.041 1.00 98.75 281 PHE A CA 1
ATOM 2200 C C . PHE A 1 281 ? 8.413 -4.583 -14.511 1.00 98.75 281 PHE A C 1
ATOM 2202 O O . PHE A 1 281 ? 7.311 -4.331 -15.005 1.00 98.75 281 PHE A O 1
ATOM 2209 N N . LYS A 1 282 ? 9.385 -5.196 -15.195 1.00 98.50 282 LYS A N 1
ATOM 2210 C CA . LYS A 1 282 ? 9.216 -5.691 -16.566 1.00 98.50 282 LYS A CA 1
ATOM 2211 C C . LYS A 1 282 ? 8.218 -6.848 -16.639 1.00 98.50 282 LYS A C 1
ATOM 2213 O O . LYS A 1 282 ? 7.209 -6.732 -17.327 1.00 98.50 282 LYS A O 1
ATOM 2218 N N . LYS A 1 283 ? 8.422 -7.900 -15.836 1.00 98.81 283 LYS A N 1
ATOM 2219 C CA . LYS A 1 283 ? 7.523 -9.073 -15.768 1.00 98.81 283 LYS A CA 1
ATOM 2220 C C . LYS A 1 283 ? 6.083 -8.695 -15.427 1.00 98.81 283 LYS A C 1
ATOM 2222 O O . LYS A 1 283 ? 5.144 -9.319 -15.915 1.00 98.81 283 LYS A O 1
ATOM 2227 N N . ALA A 1 284 ? 5.897 -7.690 -14.568 1.00 98.81 284 ALA A N 1
ATOM 2228 C CA . ALA A 1 284 ? 4.572 -7.183 -14.241 1.00 98.81 284 ALA A CA 1
ATOM 2229 C C . ALA A 1 284 ? 3.877 -6.587 -15.467 1.00 98.81 284 ALA A C 1
ATOM 2231 O O . ALA A 1 284 ? 2.738 -6.955 -15.730 1.00 98.81 284 ALA A O 1
ATOM 2232 N N . ASN A 1 285 ? 4.552 -5.719 -16.223 1.00 98.69 285 ASN A N 1
ATOM 2233 C CA . ASN A 1 285 ? 3.971 -5.121 -17.425 1.00 98.69 285 ASN A CA 1
ATOM 2234 C C . ASN A 1 285 ? 3.718 -6.158 -18.518 1.00 98.69 285 ASN A C 1
ATOM 2236 O O . ASN A 1 285 ? 2.606 -6.199 -19.032 1.00 98.69 285 ASN A O 1
ATOM 2240 N N . GLU A 1 286 ? 4.672 -7.054 -18.787 1.00 98.50 286 GLU A N 1
ATOM 2241 C CA . GLU A 1 286 ? 4.489 -8.159 -19.741 1.00 98.50 286 GLU A CA 1
ATOM 2242 C C . GLU A 1 286 ? 3.219 -8.959 -19.423 1.00 98.50 286 GLU A C 1
ATOM 2244 O O . GLU A 1 286 ? 2.385 -9.200 -20.293 1.00 98.50 286 GLU A O 1
ATOM 2249 N N . TRP A 1 287 ? 3.011 -9.309 -18.152 1.00 98.69 287 TRP A N 1
ATOM 2250 C CA . TRP A 1 287 ? 1.805 -10.016 -17.733 1.00 98.69 287 TRP A CA 1
ATOM 2251 C C . TRP A 1 287 ? 0.544 -9.150 -17.803 1.00 98.69 287 TRP A C 1
ATOM 2253 O O . TRP A 1 287 ? -0.511 -9.646 -18.203 1.00 98.69 287 TRP A O 1
ATOM 2263 N N . LEU A 1 288 ? 0.627 -7.867 -17.437 1.00 98.69 288 LEU A N 1
ATOM 2264 C CA . LEU A 1 288 ? -0.504 -6.947 -17.531 1.00 98.69 288 LEU A CA 1
ATOM 2265 C C . LEU A 1 288 ? -0.991 -6.814 -18.974 1.00 98.69 288 LEU A C 1
ATOM 2267 O O . LEU A 1 288 ? -2.201 -6.879 -19.169 1.00 98.69 288 LEU A O 1
ATOM 2271 N N . VAL A 1 289 ? -0.106 -6.748 -19.972 1.00 98.31 289 VAL A N 1
ATOM 2272 C CA . VAL A 1 289 ? -0.501 -6.736 -21.394 1.00 98.31 289 VAL A CA 1
ATOM 2273 C C . VAL A 1 289 ? -1.344 -7.962 -21.739 1.00 98.31 289 VAL A C 1
ATOM 2275 O O . VAL A 1 289 ? -2.417 -7.826 -22.322 1.00 98.31 289 VAL A O 1
ATOM 2278 N N . THR A 1 290 ? -0.955 -9.158 -21.277 1.00 97.75 290 THR A N 1
ATOM 2279 C CA . THR A 1 290 ? -1.738 -10.387 -21.540 1.00 97.75 290 THR A CA 1
ATOM 2280 C C . THR A 1 290 ? -3.148 -10.376 -20.935 1.00 97.75 290 THR A C 1
ATOM 2282 O O . THR A 1 290 ? -4.014 -11.132 -21.370 1.00 97.75 290 THR A O 1
ATOM 2285 N N . ARG A 1 291 ? -3.397 -9.546 -19.912 1.00 97.31 291 ARG A N 1
ATOM 2286 C CA . ARG A 1 291 ? -4.680 -9.474 -19.185 1.00 97.31 291 ARG A CA 1
ATOM 2287 C C . ARG A 1 291 ? -5.506 -8.239 -19.533 1.00 97.31 291 ARG A C 1
ATOM 2289 O O . ARG A 1 291 ? -6.740 -8.270 -19.454 1.00 97.31 291 ARG A O 1
ATOM 2296 N N . TYR A 1 292 ? -4.840 -7.143 -19.867 1.00 97.38 292 TYR A N 1
ATOM 2297 C CA . TYR A 1 292 ? -5.423 -5.817 -20.034 1.00 97.38 292 TYR A CA 1
ATOM 2298 C C . TYR A 1 292 ? -5.365 -5.297 -21.475 1.00 97.38 292 TYR A C 1
ATOM 2300 O O . TYR A 1 292 ? -6.127 -4.385 -21.782 1.00 97.38 292 TYR A O 1
ATOM 2308 N N . GLY A 1 293 ? -4.588 -5.937 -22.355 1.00 97.12 293 GLY A N 1
ATOM 2309 C CA . GLY A 1 293 ? -4.279 -5.442 -23.697 1.00 97.12 293 GLY A CA 1
ATOM 2310 C C . GLY A 1 293 ? -3.136 -4.426 -23.678 1.00 97.12 293 GLY A C 1
ATOM 2311 O O . GLY A 1 293 ? -2.630 -4.070 -22.611 1.00 97.12 293 GLY A O 1
ATOM 2312 N N . GLU A 1 294 ? -2.740 -3.963 -24.862 1.00 95.06 294 GLU A N 1
ATOM 2313 C CA . GLU A 1 294 ? -1.805 -2.842 -25.017 1.00 95.06 294 GLU A CA 1
ATOM 2314 C C . GLU A 1 294 ? -2.370 -1.575 -24.350 1.00 95.06 294 GLU A C 1
ATOM 2316 O O . GLU A 1 294 ? -3.576 -1.315 -24.394 1.00 95.06 294 GLU A O 1
ATOM 2321 N N . GLY A 1 295 ? -1.521 -0.816 -23.655 1.00 93.69 295 GLY A N 1
ATOM 2322 C CA . GLY A 1 295 ? -1.928 0.295 -22.782 1.00 93.69 295 GLY A CA 1
ATOM 2323 C C . GLY A 1 295 ? -2.399 -0.152 -21.388 1.00 93.69 295 GLY A C 1
ATOM 2324 O O . GLY A 1 295 ? -2.699 0.668 -20.511 1.00 93.69 295 GLY A O 1
ATOM 2325 N N . GLY A 1 296 ? -2.468 -1.463 -21.147 1.00 95.62 296 GLY A N 1
ATOM 2326 C CA . GLY A 1 296 ? -2.774 -2.067 -19.856 1.00 95.62 296 GLY A CA 1
ATOM 2327 C C . GLY A 1 296 ? -1.641 -1.968 -18.832 1.00 95.62 296 GLY A C 1
ATOM 2328 O O . GLY A 1 296 ? -1.892 -2.135 -17.635 1.00 95.62 296 GLY A O 1
ATOM 2329 N N . GLU A 1 297 ? -0.427 -1.660 -19.274 1.00 97.62 297 GLU A N 1
ATOM 2330 C CA . GLU A 1 297 ? 0.792 -1.543 -18.482 1.00 97.62 297 GLU A CA 1
ATOM 2331 C C . GLU A 1 297 ? 0.710 -0.460 -17.397 1.00 97.62 297 GLU A C 1
ATOM 2333 O O . GLU A 1 297 ? -0.185 0.394 -17.350 1.00 97.62 297 GLU A O 1
ATOM 2338 N N . VAL A 1 298 ? 1.685 -0.506 -16.492 1.00 98.19 298 VAL A N 1
ATOM 2339 C CA . VAL A 1 298 ? 2.019 0.604 -15.608 1.00 98.19 298 VAL A CA 1
ATOM 2340 C C . VAL A 1 298 ? 3.247 1.301 -16.175 1.00 98.19 298 VAL A C 1
ATOM 2342 O O . VAL A 1 298 ? 4.321 0.709 -16.273 1.00 98.19 298 VAL A O 1
ATOM 2345 N N . ASP A 1 299 ? 3.115 2.582 -16.496 1.00 97.75 299 ASP A N 1
ATOM 2346 C CA . ASP A 1 299 ? 4.288 3.417 -16.721 1.00 97.75 299 ASP A CA 1
ATOM 2347 C C . ASP A 1 299 ? 4.980 3.680 -15.375 1.00 97.75 299 ASP A C 1
ATOM 2349 O O . ASP A 1 299 ? 4.392 4.261 -14.455 1.00 97.75 299 ASP A O 1
ATOM 2353 N N . TRP A 1 300 ? 6.226 3.231 -15.243 1.00 98.00 300 TRP A N 1
ATOM 2354 C CA . TRP A 1 300 ? 7.019 3.361 -14.022 1.00 98.00 300 TRP A CA 1
ATOM 2355 C C . TRP A 1 300 ? 7.821 4.671 -13.945 1.00 98.00 300 TRP A C 1
ATOM 2357 O O . TRP A 1 300 ? 8.539 4.883 -12.964 1.00 98.00 300 TRP A O 1
ATOM 2367 N N . ALA A 1 301 ? 7.696 5.581 -14.917 1.00 96.88 301 ALA A N 1
ATOM 2368 C CA . ALA A 1 301 ? 8.332 6.895 -14.847 1.00 96.88 301 ALA A CA 1
ATOM 2369 C C . ALA A 1 301 ? 7.823 7.714 -13.647 1.00 96.88 301 ALA A C 1
ATOM 2371 O O . ALA A 1 301 ? 6.634 7.704 -13.324 1.00 96.88 301 ALA A O 1
ATOM 2372 N N . LEU A 1 302 ? 8.730 8.439 -12.988 1.00 95.44 302 LEU A N 1
ATOM 2373 C CA . LEU A 1 302 ? 8.428 9.311 -11.841 1.00 95.44 302 LEU A CA 1
ATOM 2374 C C . LEU A 1 302 ? 8.663 10.798 -12.133 1.00 95.44 302 LEU A C 1
ATOM 2376 O O . LEU A 1 302 ? 8.363 11.640 -11.290 1.00 95.44 302 LEU A O 1
ATOM 2380 N N . VAL A 1 303 ? 9.202 11.110 -13.310 1.00 91.25 303 VAL A N 1
ATOM 2381 C CA . VAL A 1 303 ? 9.392 12.475 -13.800 1.00 91.25 303 VAL A CA 1
ATOM 2382 C C . VAL A 1 303 ? 8.157 12.868 -14.605 1.00 91.25 303 VAL A C 1
ATOM 2384 O O . VAL A 1 303 ? 7.639 12.068 -15.383 1.00 91.25 303 VAL A O 1
ATOM 2387 N N . GLU A 1 304 ? 7.666 14.084 -14.387 1.00 85.38 304 GLU A N 1
ATOM 2388 C CA . GLU A 1 304 ? 6.532 14.628 -15.132 1.00 85.38 304 GLU A CA 1
ATOM 2389 C C . GLU A 1 304 ? 6.859 14.715 -16.629 1.00 85.38 304 GLU A C 1
ATOM 2391 O O . GLU A 1 304 ? 7.973 15.072 -17.003 1.00 85.38 304 GLU A O 1
ATOM 2396 N N . GLY A 1 305 ? 5.915 14.312 -17.483 1.00 83.94 305 GLY A N 1
ATOM 2397 C CA . GLY A 1 305 ? 6.115 14.231 -18.935 1.00 83.94 305 GLY A CA 1
ATOM 2398 C C . GLY A 1 305 ? 7.024 13.090 -19.418 1.00 83.94 305 GLY A C 1
ATOM 2399 O O . GLY A 1 305 ? 7.103 12.862 -20.618 1.00 83.94 305 GLY A O 1
ATOM 2400 N N . GLY A 1 306 ? 7.686 12.350 -18.521 1.00 89.75 306 GLY A N 1
ATOM 2401 C CA . GLY A 1 306 ? 8.506 11.192 -18.884 1.00 89.75 306 GLY A CA 1
ATOM 2402 C C . GLY A 1 306 ? 7.709 9.887 -18.973 1.00 89.75 306 GLY A C 1
ATOM 2403 O O . GLY A 1 306 ? 6.690 9.728 -18.297 1.00 89.75 306 GLY A O 1
ATOM 2404 N N . SER A 1 307 ? 8.232 8.925 -19.738 1.00 94.38 307 SER A N 1
ATOM 2405 C CA . SER A 1 307 ? 7.720 7.552 -19.815 1.00 94.38 307 SER A CA 1
ATOM 2406 C C . SER A 1 307 ? 8.853 6.529 -19.894 1.00 94.38 307 SER A C 1
ATOM 2408 O O . SER A 1 307 ? 9.902 6.807 -20.476 1.00 94.38 307 SER A O 1
ATOM 2410 N N . VAL A 1 308 ? 8.654 5.337 -19.318 1.00 94.94 308 VAL A N 1
ATOM 2411 C CA . VAL A 1 308 ? 9.574 4.195 -19.518 1.00 94.94 308 VAL A CA 1
ATOM 2412 C C . VAL A 1 308 ? 9.121 3.227 -20.612 1.00 94.94 308 VAL A C 1
ATOM 2414 O O . VAL A 1 308 ? 9.884 2.330 -20.963 1.00 94.94 308 VAL A O 1
ATOM 2417 N N . LEU A 1 309 ? 7.900 3.377 -21.134 1.00 91.75 309 LEU A N 1
ATOM 2418 C CA . LEU A 1 309 ? 7.301 2.434 -22.087 1.00 91.75 309 LEU A CA 1
ATOM 2419 C C . LEU A 1 309 ? 7.728 2.687 -23.548 1.00 91.75 309 LEU A C 1
ATOM 2421 O O . LEU A 1 309 ? 7.345 1.923 -24.426 1.00 91.75 309 LEU A O 1
ATOM 2425 N N . GLY A 1 310 ? 8.572 3.699 -23.789 1.00 78.75 310 GLY A N 1
ATOM 2426 C CA . GLY A 1 310 ? 8.936 4.171 -25.128 1.00 78.75 310 GLY A CA 1
ATOM 2427 C C . GLY A 1 310 ? 7.853 5.077 -25.718 1.00 78.75 310 GLY A C 1
ATOM 2428 O O . GLY A 1 310 ? 6.714 5.076 -25.252 1.00 78.75 310 GLY A O 1
ATOM 2429 N N . GLU A 1 311 ? 8.201 5.878 -26.726 1.00 56.28 311 GLU A N 1
ATOM 2430 C CA . GLU A 1 311 ? 7.176 6.487 -27.575 1.00 56.28 311 GLU A CA 1
ATOM 2431 C C . GLU A 1 311 ? 6.443 5.335 -28.263 1.00 56.28 311 GLU A C 1
ATOM 2433 O O . GLU A 1 311 ? 7.057 4.537 -28.974 1.00 56.28 311 GLU A O 1
ATOM 2438 N N . ALA A 1 312 ? 5.137 5.203 -28.011 1.00 45.84 312 ALA A N 1
ATOM 2439 C CA . ALA A 1 312 ? 4.290 4.438 -28.912 1.00 45.84 312 ALA A CA 1
ATOM 2440 C C . ALA A 1 312 ? 4.563 5.012 -30.300 1.00 45.84 312 ALA A C 1
ATOM 2442 O O . ALA A 1 312 ? 4.378 6.214 -30.472 1.00 45.84 312 ALA A O 1
ATOM 2443 N N . ALA A 1 313 ? 5.095 4.198 -31.215 1.00 35.41 313 ALA A N 1
ATOM 2444 C CA . ALA A 1 313 ? 5.462 4.634 -32.551 1.00 35.41 313 ALA A CA 1
ATOM 2445 C C . ALA A 1 313 ? 4.287 5.418 -33.143 1.00 35.41 313 ALA A C 1
ATOM 2447 O O . ALA A 1 313 ? 3.263 4.842 -33.515 1.00 35.41 313 ALA A O 1
ATOM 2448 N N . VAL A 1 314 ? 4.415 6.745 -33.161 1.00 36.41 314 VAL A N 1
ATOM 2449 C CA . VAL A 1 314 ? 3.556 7.593 -33.963 1.00 36.41 314 VAL A CA 1
ATOM 2450 C C . VAL A 1 314 ? 3.979 7.231 -35.371 1.00 36.41 314 VAL A C 1
ATOM 2452 O O . VAL A 1 314 ? 5.080 7.558 -35.804 1.00 36.41 314 VAL A O 1
ATOM 2455 N N . VAL A 1 315 ? 3.159 6.426 -36.037 1.00 38.78 315 VAL A N 1
ATOM 2456 C CA . VAL A 1 315 ? 3.256 6.269 -37.480 1.00 38.78 315 VAL A CA 1
ATOM 2457 C C . VAL A 1 315 ? 2.867 7.637 -38.022 1.00 38.78 315 VAL A C 1
ATOM 2459 O O . VAL A 1 315 ? 1.686 7.941 -38.165 1.00 38.78 315 VAL A O 1
ATOM 2462 N N . GLU A 1 316 ? 3.853 8.515 -38.189 1.00 37.78 316 GLU A N 1
ATOM 2463 C CA . GLU A 1 316 ? 3.697 9.683 -39.037 1.00 37.78 316 GLU A CA 1
ATOM 2464 C C . GLU A 1 316 ? 3.468 9.126 -40.443 1.00 37.78 316 GLU A C 1
ATOM 2466 O O . GLU A 1 316 ? 4.369 8.564 -41.064 1.00 37.78 316 GLU A O 1
ATOM 2471 N N . GLU A 1 317 ? 2.217 9.171 -40.903 1.00 41.25 317 GLU A N 1
ATOM 2472 C CA . GLU A 1 317 ? 1.925 9.046 -42.324 1.00 41.25 317 GLU A CA 1
ATOM 2473 C C . GLU A 1 317 ? 2.675 10.184 -43.021 1.00 41.25 317 GLU A C 1
ATOM 2475 O O . GLU A 1 317 ? 2.302 11.353 -42.904 1.00 41.25 317 GLU A O 1
ATOM 2480 N N . GLU A 1 318 ? 3.766 9.845 -43.709 1.00 37.75 318 GLU A N 1
ATOM 2481 C CA . GLU A 1 318 ? 4.411 10.741 -44.659 1.00 37.75 318 GLU A CA 1
ATOM 2482 C C . GLU A 1 318 ? 3.380 11.104 -45.733 1.00 37.75 318 GLU A C 1
ATOM 2484 O O . GLU A 1 318 ? 3.057 10.316 -46.622 1.00 37.75 318 GLU A O 1
ATOM 2489 N N . VAL A 1 319 ? 2.822 12.308 -45.630 1.00 39.78 319 VAL A N 1
ATOM 2490 C CA . VAL A 1 319 ? 2.058 12.917 -46.713 1.00 39.78 319 VAL A CA 1
ATOM 2491 C C . VAL A 1 319 ? 3.076 13.373 -47.758 1.00 39.78 319 VAL A C 1
ATOM 2493 O O . VAL A 1 319 ? 3.737 14.396 -47.585 1.00 39.78 319 VAL A O 1
ATOM 2496 N N . GLU A 1 320 ? 3.226 12.599 -48.836 1.00 39.00 320 GLU A N 1
ATOM 2497 C CA . GLU A 1 320 ? 3.912 13.049 -50.050 1.00 39.00 320 GLU A CA 1
ATOM 2498 C C . GLU A 1 320 ? 3.185 14.286 -50.607 1.00 39.00 320 GLU A C 1
ATOM 2500 O O . GLU A 1 320 ? 2.093 14.192 -51.169 1.00 39.00 320 GLU A O 1
ATOM 2505 N N . GLU A 1 321 ? 3.787 15.468 -50.462 1.00 36.00 321 GLU A N 1
ATOM 2506 C CA . GLU A 1 321 ? 3.352 16.662 -51.188 1.00 36.00 321 GLU A CA 1
ATOM 2507 C C . GLU A 1 321 ? 3.731 16.536 -52.674 1.00 36.00 321 GLU A C 1
ATOM 2509 O O . GLU A 1 321 ? 4.890 16.694 -53.077 1.00 36.00 321 GLU A O 1
ATOM 2514 N N . GLU A 1 322 ? 2.727 16.285 -53.518 1.00 38.12 322 GLU A N 1
ATOM 2515 C CA . GLU A 1 322 ? 2.835 16.429 -54.968 1.00 38.12 322 GLU A CA 1
ATOM 2516 C C . GLU A 1 322 ? 3.152 17.889 -55.348 1.00 38.12 322 GLU A C 1
ATOM 2518 O O . GLU A 1 322 ? 2.418 18.830 -55.039 1.00 38.12 322 GLU A O 1
ATOM 2523 N N . ARG A 1 323 ? 4.258 18.086 -56.076 1.00 37.69 323 ARG A N 1
ATOM 2524 C CA . ARG A 1 323 ? 4.652 19.390 -56.634 1.00 37.69 323 ARG A CA 1
ATOM 2525 C C . ARG A 1 323 ? 3.677 19.826 -57.735 1.00 37.69 323 ARG A C 1
ATOM 2527 O O . ARG A 1 323 ? 3.429 19.040 -58.652 1.00 37.69 323 ARG A O 1
ATOM 2534 N N . PRO A 1 324 ? 3.228 21.094 -57.780 1.00 37.25 324 PRO A N 1
ATOM 2535 C CA . PRO A 1 324 ? 2.432 21.566 -58.899 1.00 37.25 324 PRO A CA 1
ATOM 2536 C C . PRO A 1 324 ? 3.320 21.898 -60.106 1.00 37.25 324 PRO A C 1
ATOM 2538 O O . PRO A 1 324 ? 4.256 22.697 -60.041 1.00 37.25 324 PRO A O 1
ATOM 2541 N N . VAL A 1 325 ? 2.975 21.291 -61.239 1.00 40.19 325 VAL A N 1
ATOM 2542 C CA . VAL A 1 325 ? 3.466 21.633 -62.577 1.00 40.19 325 VAL A CA 1
ATOM 2543 C C . VAL A 1 325 ? 2.812 22.949 -63.008 1.00 40.19 325 VAL A C 1
ATOM 2545 O O . VAL A 1 325 ? 1.606 22.986 -63.249 1.00 40.19 325 VAL A O 1
ATOM 2548 N N . SER A 1 326 ? 3.583 24.033 -63.137 1.00 36.44 326 SER A N 1
ATOM 2549 C CA . SER A 1 326 ? 3.098 25.282 -63.735 1.00 36.44 326 SER A CA 1
ATOM 2550 C C . SER A 1 326 ? 3.438 25.349 -65.228 1.00 36.44 326 SER A C 1
ATOM 2552 O O . SER A 1 326 ? 4.565 25.125 -65.671 1.00 36.44 326 SER A O 1
ATOM 2554 N N . ARG A 1 327 ? 2.398 25.616 -66.022 1.00 35.19 327 ARG A N 1
ATOM 2555 C CA . ARG A 1 327 ? 2.393 25.686 -67.484 1.00 35.19 327 ARG A CA 1
ATOM 2556 C C . ARG A 1 327 ? 2.503 27.156 -67.916 1.00 35.19 327 ARG A C 1
ATOM 2558 O O . ARG A 1 327 ? 1.657 27.953 -67.541 1.00 35.19 327 ARG A O 1
ATOM 2565 N N . LEU A 1 328 ? 3.546 27.445 -68.695 1.00 37.12 328 LEU A N 1
ATOM 2566 C CA . LEU A 1 328 ? 3.699 28.428 -69.786 1.00 37.12 328 LEU A CA 1
ATOM 2567 C C . LEU A 1 328 ? 2.933 29.771 -69.759 1.00 37.12 328 LEU A C 1
ATOM 2569 O O . LEU A 1 328 ? 1.711 29.801 -69.869 1.00 37.12 328 LEU A O 1
ATOM 2573 N N . SER A 1 329 ? 3.690 30.864 -69.929 1.00 33.25 329 SER A N 1
ATOM 2574 C CA . SER A 1 329 ? 3.343 31.931 -70.885 1.00 33.25 329 SER A CA 1
ATOM 2575 C C . SER A 1 329 ? 4.595 32.649 -71.419 1.00 33.25 329 SER A C 1
ATOM 2577 O O . SER A 1 329 ? 5.495 32.997 -70.658 1.00 33.25 329 SER A O 1
ATOM 2579 N N . GLU A 1 330 ? 4.618 32.835 -72.740 1.00 36.22 330 GLU A N 1
ATOM 2580 C CA . GLU A 1 330 ? 5.602 33.513 -73.607 1.00 36.22 330 GLU A CA 1
ATOM 2581 C C . GLU A 1 330 ? 5.868 34.977 -73.165 1.00 36.22 330 GLU A C 1
ATOM 2583 O O . GLU A 1 330 ? 5.021 35.591 -72.524 1.00 36.22 330 GLU A O 1
ATOM 2588 N N . THR A 1 331 ? 6.979 35.663 -73.487 1.00 32.56 331 THR A N 1
ATOM 2589 C CA . THR A 1 331 ? 7.232 36.293 -74.807 1.00 32.56 331 THR A CA 1
ATOM 2590 C C . THR A 1 331 ? 8.611 37.015 -74.805 1.00 32.56 331 THR A C 1
ATOM 2592 O O . THR A 1 331 ? 8.804 37.960 -74.053 1.00 32.56 331 THR A O 1
ATOM 2595 N N . VAL A 1 332 ? 9.532 36.576 -75.684 1.00 31.77 332 VAL A N 1
ATOM 2596 C CA . VAL A 1 332 ? 10.385 37.364 -76.623 1.00 31.77 332 VAL A CA 1
ATOM 2597 C C . VAL A 1 332 ? 11.478 38.353 -76.123 1.00 31.77 332 VAL A C 1
ATOM 2599 O O . VAL A 1 332 ? 11.171 39.368 -75.513 1.00 31.77 332 VAL A O 1
ATOM 2602 N N . LYS A 1 333 ? 12.725 38.106 -76.597 1.00 32.19 333 LYS A N 1
ATOM 2603 C CA . LYS A 1 333 ? 13.679 38.974 -77.368 1.00 32.19 333 LYS A CA 1
ATOM 2604 C C . LYS A 1 333 ? 15.163 38.925 -76.938 1.00 32.19 333 LYS A C 1
ATOM 2606 O O . LYS A 1 333 ? 15.532 39.379 -75.868 1.00 32.19 333 LYS A O 1
ATOM 2611 N N . GLU A 1 334 ? 15.966 38.432 -77.892 1.00 30.83 334 GLU A N 1
ATOM 2612 C CA . GLU A 1 334 ? 17.275 38.924 -78.377 1.00 30.83 334 GLU A CA 1
ATOM 2613 C C . GLU A 1 334 ? 18.464 39.125 -77.418 1.00 30.83 334 GLU A C 1
ATOM 2615 O O . GLU A 1 334 ? 18.419 39.938 -76.506 1.00 30.83 334 GLU A O 1
ATOM 2620 N N . GLY A 1 335 ? 19.622 38.536 -77.775 1.00 30.64 335 GLY A N 1
ATOM 2621 C CA . GLY A 1 335 ? 20.902 39.193 -77.474 1.00 30.64 335 GLY A CA 1
ATOM 2622 C C . GLY A 1 335 ? 22.161 38.337 -77.296 1.00 30.64 335 GLY A C 1
ATOM 2623 O O . GLY A 1 335 ? 22.642 38.194 -76.187 1.00 30.64 335 GLY A O 1
ATOM 2624 N N . VAL A 1 336 ? 22.760 37.899 -78.407 1.00 33.38 336 VAL A N 1
ATOM 2625 C CA . VAL A 1 336 ? 24.221 37.942 -78.666 1.00 33.38 336 VAL A CA 1
ATOM 2626 C C . VAL A 1 336 ? 25.212 37.086 -77.828 1.00 33.38 336 VAL A C 1
ATOM 2628 O O . VAL A 1 336 ? 25.491 37.291 -76.658 1.00 33.38 336 VAL A O 1
ATOM 2631 N N . ARG A 1 337 ? 25.863 36.193 -78.589 1.00 34.06 337 ARG A N 1
ATOM 2632 C CA . ARG A 1 337 ? 27.187 35.538 -78.479 1.00 34.06 337 ARG A CA 1
ATOM 2633 C C . ARG A 1 337 ? 28.298 36.193 -77.619 1.00 34.06 337 ARG A C 1
ATOM 2635 O O . ARG A 1 337 ? 28.485 37.401 -77.649 1.00 34.06 337 ARG A O 1
ATOM 2642 N N . ARG A 1 338 ? 29.231 35.302 -77.221 1.00 33.94 338 ARG A N 1
ATOM 2643 C CA . ARG A 1 338 ? 30.651 35.452 -76.778 1.00 33.94 338 ARG A CA 1
ATOM 2644 C C . ARG A 1 338 ? 30.824 35.443 -75.252 1.00 33.94 338 ARG A C 1
ATOM 2646 O O . ARG A 1 338 ? 30.108 36.126 -74.555 1.00 33.94 338 ARG A O 1
ATOM 2653 N N . GLY A 1 339 ? 31.791 34.732 -74.678 1.00 30.73 339 GLY A N 1
ATOM 2654 C CA . GLY A 1 339 ? 32.887 34.001 -75.292 1.00 30.73 339 GLY A CA 1
ATOM 2655 C C . GLY A 1 339 ? 33.751 33.258 -74.272 1.00 30.73 339 GLY A C 1
ATOM 2656 O O . GLY A 1 339 ? 33.804 33.574 -73.091 1.00 30.73 339 GLY A O 1
ATOM 2657 N N . LEU A 1 340 ? 34.430 32.258 -74.817 1.00 33.34 340 LEU A N 1
ATOM 2658 C CA . LEU A 1 340 ? 35.608 31.551 -74.332 1.00 33.34 340 LEU A CA 1
ATOM 2659 C C . LEU A 1 340 ? 36.686 32.476 -73.715 1.00 33.34 340 LEU A C 1
ATOM 2661 O O . LEU A 1 340 ? 37.120 33.396 -74.407 1.00 33.34 340 LEU A O 1
ATOM 2665 N N . ARG A 1 341 ? 37.227 32.122 -72.532 1.00 36.84 341 ARG A N 1
ATOM 2666 C CA . ARG A 1 341 ? 38.655 31.778 -72.255 1.00 36.84 341 ARG A CA 1
ATOM 2667 C C . ARG A 1 341 ? 39.141 32.159 -70.844 1.00 36.84 341 ARG A C 1
ATOM 2669 O O . ARG A 1 341 ? 39.104 33.332 -70.514 1.00 36.84 341 ARG A O 1
ATOM 2676 N N . LYS A 1 342 ? 39.791 31.155 -70.216 1.00 36.09 342 LYS A N 1
ATOM 2677 C CA . LYS A 1 342 ? 41.086 31.156 -69.473 1.00 36.09 342 LYS A CA 1
ATOM 2678 C C . LYS A 1 342 ? 41.147 32.030 -68.203 1.00 36.09 342 LYS A C 1
ATOM 2680 O O . LYS A 1 342 ? 40.650 33.136 -68.212 1.00 36.09 342 LYS A O 1
ATOM 2685 N N . THR A 1 343 ? 41.719 31.617 -67.073 1.00 36.84 343 THR A N 1
ATOM 2686 C CA . THR A 1 343 ? 42.992 30.926 -66.739 1.00 36.84 343 THR A CA 1
ATOM 2687 C C . THR A 1 343 ? 42.804 30.282 -65.344 1.00 36.84 343 THR A C 1
ATOM 2689 O O . THR A 1 343 ? 42.127 30.879 -64.520 1.00 36.84 343 THR A O 1
ATOM 2692 N N . ALA A 1 344 ? 43.158 29.034 -65.023 1.00 33.97 344 ALA A N 1
ATOM 2693 C CA . ALA A 1 344 ? 44.463 28.359 -64.984 1.00 33.97 344 ALA A CA 1
ATOM 2694 C C . ALA A 1 344 ? 45.484 28.961 -63.994 1.00 33.97 344 ALA A C 1
ATOM 2696 O O . ALA A 1 344 ? 45.828 30.131 -64.128 1.00 33.97 344 ALA A O 1
ATOM 2697 N N . ALA A 1 345 ? 46.015 28.056 -63.156 1.00 37.62 345 ALA A N 1
ATOM 2698 C CA . ALA A 1 345 ? 47.208 28.119 -62.301 1.00 37.62 345 ALA A CA 1
ATOM 2699 C C . ALA A 1 345 ? 47.061 28.813 -60.931 1.00 37.62 345 ALA A C 1
ATOM 2701 O O . ALA A 1 345 ? 46.433 29.858 -60.837 1.00 37.62 345 ALA A O 1
ATOM 2702 N N . ALA A 1 346 ? 47.656 28.332 -59.839 1.00 38.19 346 ALA A N 1
ATOM 2703 C CA . ALA A 1 346 ? 48.407 27.109 -59.520 1.00 38.19 346 ALA A CA 1
ATOM 2704 C C . ALA A 1 346 ? 48.936 27.296 -58.081 1.00 38.19 346 ALA A C 1
ATOM 2706 O O . ALA A 1 346 ? 49.303 28.421 -57.763 1.00 38.19 346 ALA A O 1
ATOM 2707 N N . GLU A 1 347 ? 49.003 26.191 -57.321 1.00 39.34 347 GLU A N 1
ATOM 2708 C CA . GLU A 1 347 ? 50.119 25.814 -56.417 1.00 39.34 347 GLU A CA 1
ATOM 2709 C C . GLU A 1 347 ? 50.461 26.739 -55.220 1.00 39.34 347 GLU A C 1
ATOM 2711 O O . GLU A 1 347 ? 50.295 27.947 -55.264 1.00 39.34 347 GLU A O 1
ATOM 2716 N N . GLU A 1 348 ? 50.979 26.299 -54.074 1.00 39.75 348 GLU A N 1
ATOM 2717 C CA . GLU A 1 348 ? 51.352 25.005 -53.486 1.00 39.75 348 GLU A CA 1
ATOM 2718 C C . GLU A 1 348 ? 51.753 25.286 -52.012 1.00 39.75 348 GLU A C 1
ATOM 2720 O O . GLU A 1 348 ? 52.226 26.384 -51.736 1.00 39.75 348 GLU A O 1
ATOM 2725 N N . VAL A 1 349 ? 51.575 24.285 -51.124 1.00 40.28 349 VAL A N 1
ATOM 2726 C CA . VAL A 1 349 ? 52.563 23.741 -50.136 1.00 40.28 349 VAL A CA 1
ATOM 2727 C C . VAL A 1 349 ? 53.075 24.711 -49.037 1.00 40.28 349 VAL A C 1
ATOM 2729 O O . VAL A 1 349 ? 53.421 25.848 -49.300 1.00 40.28 349 VAL A O 1
ATOM 2732 N N . GLU A 1 350 ? 53.095 24.407 -47.732 1.00 39.62 350 GLU A N 1
ATOM 2733 C CA . GLU A 1 350 ? 53.750 23.305 -46.994 1.00 39.62 350 GLU A CA 1
ATOM 2734 C C . GLU A 1 350 ? 53.262 23.380 -45.516 1.00 39.62 350 GLU A C 1
ATOM 2736 O O . GLU A 1 350 ? 53.120 24.475 -44.979 1.00 39.62 350 GLU A O 1
ATOM 2741 N N . ASN A 1 351 ? 52.723 22.321 -44.896 1.00 36.69 351 ASN A N 1
ATOM 2742 C CA . ASN A 1 351 ? 53.393 21.318 -44.041 1.00 36.69 351 ASN A CA 1
ATOM 2743 C C . ASN A 1 351 ? 54.212 21.876 -42.851 1.00 36.69 351 ASN A C 1
ATOM 2745 O O . ASN A 1 351 ? 55.159 22.609 -43.080 1.00 36.69 351 ASN A O 1
ATOM 2749 N N . VAL A 1 352 ? 53.900 21.453 -41.611 1.00 40.03 352 VAL A N 1
ATOM 2750 C CA . VAL A 1 352 ? 54.810 20.818 -40.616 1.00 40.03 352 VAL A CA 1
ATOM 2751 C C . VAL A 1 352 ? 53.989 20.336 -39.397 1.00 40.03 352 VAL A C 1
ATOM 2753 O O . VAL A 1 352 ? 52.956 20.900 -39.050 1.00 40.03 352 VAL A O 1
ATOM 2756 N N . ALA A 1 353 ? 54.449 19.212 -38.846 1.00 46.47 353 ALA A N 1
ATOM 2757 C CA . ALA A 1 353 ? 53.842 18.244 -37.932 1.00 46.47 353 ALA A CA 1
ATOM 2758 C C . ALA A 1 353 ? 54.017 18.599 -36.415 1.00 46.47 353 ALA A C 1
ATOM 2760 O O . ALA A 1 353 ? 54.435 19.717 -36.120 1.00 46.47 353 ALA A O 1
ATOM 2761 N N . PRO A 1 354 ? 53.667 17.697 -35.462 1.00 59.34 354 PRO A N 1
ATOM 2762 C CA . PRO A 1 354 ? 53.357 18.005 -34.056 1.00 59.3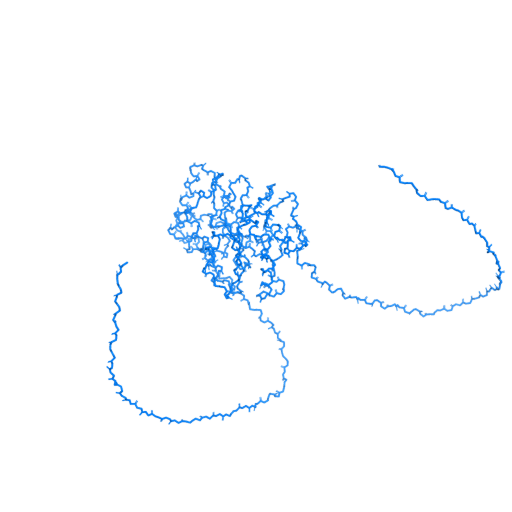4 354 PRO A CA 1
ATOM 2763 C C . PRO A 1 354 ? 54.527 17.788 -33.075 1.00 59.34 354 PRO A C 1
ATOM 2765 O O . PRO A 1 354 ? 55.502 17.123 -33.413 1.00 59.34 354 PRO A O 1
ATOM 2768 N N . GLU A 1 355 ? 54.365 18.255 -31.831 1.00 49.59 355 GLU A N 1
ATOM 2769 C CA . GLU A 1 355 ? 55.190 17.870 -30.673 1.00 49.59 355 GLU A CA 1
ATOM 2770 C C . GLU A 1 355 ? 54.313 17.340 -29.521 1.00 49.59 355 GLU A C 1
ATOM 2772 O O . GLU A 1 355 ? 53.260 17.902 -29.207 1.00 49.59 355 GLU A O 1
ATOM 2777 N N . GLU A 1 356 ? 54.766 16.217 -28.954 1.00 53.22 356 GLU A N 1
ATOM 2778 C CA . GLU A 1 356 ? 54.389 15.616 -27.665 1.00 53.22 356 GLU A CA 1
ATOM 2779 C C . GLU A 1 356 ? 55.299 16.156 -26.530 1.00 53.22 356 GLU A C 1
ATOM 2781 O O . GLU A 1 356 ? 56.169 16.980 -26.790 1.00 53.22 356 GLU A O 1
ATOM 2786 N N . GLU A 1 357 ? 55.129 15.595 -25.321 1.00 51.59 357 GLU A N 1
ATOM 2787 C CA . GLU A 1 357 ? 55.802 15.820 -24.015 1.00 51.59 357 GLU A CA 1
ATOM 2788 C C . GLU A 1 357 ? 55.008 16.762 -23.079 1.00 51.59 357 GLU A C 1
ATOM 2790 O O . GLU A 1 357 ? 54.573 17.836 -23.481 1.00 51.59 357 GLU A O 1
ATOM 2795 N N . GLU A 1 358 ? 54.693 16.435 -21.819 1.00 51.56 358 GLU A N 1
ATOM 2796 C CA . GLU A 1 358 ? 55.108 15.372 -20.884 1.00 51.56 358 GLU A CA 1
ATOM 2797 C C . GLU A 1 358 ? 54.002 15.167 -19.821 1.00 51.56 358 GLU A C 1
ATOM 2799 O O . GLU A 1 358 ? 53.310 16.165 -19.489 1.00 51.56 358 GLU A O 1
#

Mean predicted aligned error: 14.27 Å

Nearest PDB structures (foldseek):
  2uug-assembly2_B  TM=9.678E-01  e=1.457E-24  Escherichia coli K-12
  1eug-assembly1_A  TM=9.602E-01  e=8.997E-24  Escherichia coli B
  2jhq-assembly1_A  TM=9.649E-01  e=1.930E-23  Vibrio cholerae
  3tr7-assembly1_A  TM=9.596E-01  e=5.237E-23  Coxiella burnetii
  3cxm-assembly1_A  TM=8.926E-01  e=5.108E-21  Leishmania naiffi

InterPro domains:
  IPR002043 Uracil-DNA glycosylase family 1 [MF_00148] (79-301)
  IPR002043 Uracil-DNA glycosylase family 1 [PTHR11264] (5-303)
  IPR002043 Uracil-DNA glycosylase family 1 [TIGR00628] (81-291)
  IPR002043 Uracil-DNA glycosylase family 1 [cd10027] (95-300)
  IPR005122 Uracil-DNA glycosylase-like [PF03167] (130-288)
  IPR005122 Uracil-DNA glycosylase-like [SM00986] (124-288)
  IPR018085 Uracil-DNA glycosylase, active site [PS00130] (132-141)
  IPR036895 Uracil-DNA glycosylase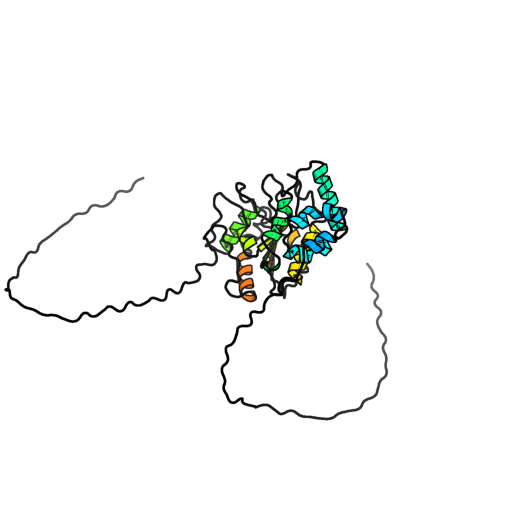-like domain superfamily [G3DSA:3.40.470.10] (57-306)
  IPR036895 Uracil-DNA glycosylase-like domain superfamily [SSF52141] (77-301)

Secondary structure (DSSP, 8-state):
-------------------------------PPPP--------------------HHHHHHTS-HHHHHHTHHHHHHS-HHHHHHHTTGGGSHHHHHHHHHHHHHHHTT--EES-GGGTTHHHHHS-GGG--EEEEESS---STTT-SSSTT---TTSPPPHHHHHHHHHHHHH-TT--PPGGG----HHHHHTTEEEEESSS-EETTBTTTTTTSSHHHHHHHHHHHHHHH-TT--EEEEEHHHHHHHTTTS-TTTSEEEEE--SSTTTGGGTTTT--HHHHHHHHHHHHH-TT-SPP---STT--SS------------PPP----------------------------------

Foldseek 3Di:
DDDDDDDDDDDDDDDDDDDDDDDDDDDDDDDDDDDDDDDDDPPPPPDQPDQDPDDLVVLLVPDDPLLCVLCVLVSVAADPQVCVQCVVVCPDPLNSQLSVVVVVCVVVVFAKDDPSNQLRVLCVLAPLQQAAEEEEAAEADQAPQQGRNFAQAGAPPDARPQLQVLVQLLVCLLFVQADQDPNNHGHCSLQSNNNYRGHYLASMDTHPGPCNCPPSRSNVSVLSVVVCSQPRVQLEHEYEQADDVSVVSCPPRDCVRYHYQYYHGSHPVCSVVCVSHSSRLVVSQVVLCVRPNPVSHGFRHPDPPDGRVDPPPPPPPPDPDDDDDDDDDDDDDDDDDDDDDDDDDDDDDDDDDDDDDD

Radius of gyration: 34.93 Å; Cα contacts (8 Å, |Δi|>4): 466; chains: 1; bounding box: 85×100×104 Å